Protein AF-0000000085069435 (afdb_homodimer)

Nearest PDB structures (foldseek):
  8a3k-assembly1_UNK  TM=5.089E-01  e=4.628E+00  synthetic construct
  8a3k-assembly1_UNK  TM=5.088E-01  e=4.628E+00  synthetic construct

Structure (mmCIF, N/CA/C/O backbone):
data_AF-0000000085069435-model_v1
#
loop_
_entity.id
_entity.type
_entity.pdbx_description
1 polymer 'Uncharacterized protein'
#
loop_
_atom_site.group_PDB
_atom_site.id
_atom_site.type_symbol
_atom_site.label_atom_id
_atom_site.label_alt_id
_atom_site.label_comp_id
_atom_site.label_asym_id
_atom_site.label_entity_id
_atom_site.label_seq_id
_atom_site.pdbx_PDB_ins_code
_atom_site.Cartn_x
_atom_site.Cartn_y
_atom_site.Cartn_z
_atom_site.occupancy
_atom_site.B_iso_or_equiv
_atom_site.auth_seq_id
_atom_site.auth_comp_id
_atom_site.auth_asym_id
_atom_site.auth_atom_id
_atom_site.pdbx_PDB_model_num
ATOM 1 N N . MET A 1 1 ? 17.953 -22.25 -2.41 1 94.12 1 MET A N 1
ATOM 2 C CA . MET A 1 1 ? 17.859 -20.906 -1.877 1 94.12 1 MET A CA 1
ATOM 3 C C . MET A 1 1 ? 18.109 -19.875 -2.971 1 94.12 1 MET A C 1
ATOM 5 O O . MET A 1 1 ? 19.031 -20.016 -3.773 1 94.12 1 MET A O 1
ATOM 9 N N . ASN A 1 2 ? 17.281 -18.812 -3.016 1 97.12 2 ASN A N 1
ATOM 10 C CA . ASN A 1 2 ? 17.406 -17.719 -3.984 1 97.12 2 ASN A CA 1
ATOM 11 C C . ASN A 1 2 ? 18 -16.469 -3.35 1 97.12 2 ASN A C 1
ATOM 13 O O . ASN A 1 2 ? 17.312 -15.758 -2.611 1 97.12 2 ASN A O 1
ATOM 17 N N . VAL A 1 3 ? 19.234 -16.188 -3.664 1 98.06 3 VAL A N 1
ATOM 18 C CA . VAL A 1 3 ? 19.969 -15.133 -2.982 1 98.06 3 VAL A CA 1
ATOM 19 C C . VAL A 1 3 ? 19.391 -13.773 -3.344 1 98.06 3 VAL A C 1
ATOM 21 O O . VAL A 1 3 ? 19.391 -12.852 -2.523 1 98.06 3 VAL A O 1
ATOM 24 N N . TYR A 1 4 ? 18.938 -13.562 -4.555 1 98.56 4 TYR A N 1
ATOM 25 C CA . TYR A 1 4 ? 18.297 -12.305 -4.953 1 98.56 4 TYR A CA 1
ATOM 26 C C . TYR A 1 4 ? 17.094 -12.008 -4.07 1 98.56 4 TYR A C 1
ATOM 28 O O . TYR A 1 4 ? 16.953 -10.898 -3.551 1 98.56 4 TYR A O 1
ATOM 36 N N . LEU A 1 5 ? 16.297 -13.023 -3.859 1 98.75 5 LEU A N 1
ATOM 37 C CA . LEU A 1 5 ? 15.086 -12.844 -3.053 1 98.75 5 LEU A CA 1
ATOM 38 C C . LEU A 1 5 ? 15.445 -12.68 -1.579 1 98.75 5 LEU A C 1
ATOM 40 O O . LEU A 1 5 ? 14.766 -11.953 -0.849 1 98.75 5 LEU A O 1
ATOM 44 N N . LEU A 1 6 ? 16.469 -13.383 -1.216 1 98.69 6 LEU A N 1
ATOM 45 C CA . LEU A 1 6 ? 16.906 -13.227 0.167 1 98.69 6 LEU A CA 1
ATOM 46 C C . LEU A 1 6 ? 17.328 -11.781 0.447 1 98.69 6 LEU A C 1
ATOM 48 O O . LEU A 1 6 ? 16.891 -11.195 1.442 1 98.69 6 LEU A O 1
ATOM 52 N N . LEU A 1 7 ? 18.125 -11.234 -0.39 1 98.88 7 LEU A N 1
ATOM 53 C CA . LEU A 1 7 ? 18.578 -9.859 -0.223 1 98.88 7 LEU A CA 1
ATOM 54 C C . LEU A 1 7 ? 17.406 -8.883 -0.303 1 98.88 7 LEU A C 1
ATOM 56 O O . LEU A 1 7 ? 17.297 -7.965 0.512 1 98.88 7 LEU A O 1
ATOM 60 N N . ALA A 1 8 ? 16.547 -9.055 -1.27 1 98.94 8 ALA A N 1
ATOM 61 C CA . ALA A 1 8 ? 15.352 -8.219 -1.376 1 98.94 8 ALA A CA 1
ATOM 62 C C . ALA A 1 8 ? 14.531 -8.273 -0.092 1 98.94 8 ALA A C 1
ATOM 64 O O . ALA A 1 8 ? 14.07 -7.242 0.403 1 98.94 8 ALA A O 1
ATOM 65 N N . GLY A 1 9 ? 14.344 -9.523 0.413 1 98.88 9 GLY A N 1
ATOM 66 C CA . GLY A 1 9 ? 13.586 -9.695 1.637 1 98.88 9 GLY A CA 1
ATOM 67 C C . GLY A 1 9 ? 14.211 -9.016 2.836 1 98.88 9 GLY A C 1
ATOM 68 O O . GLY A 1 9 ? 13.508 -8.43 3.664 1 98.88 9 GLY A O 1
ATOM 69 N N . ILE A 1 10 ? 15.477 -9.062 2.943 1 98.88 10 ILE A N 1
ATOM 70 C CA . ILE A 1 10 ? 16.188 -8.422 4.043 1 98.88 10 ILE A CA 1
ATOM 71 C C . ILE A 1 10 ? 16.031 -6.906 3.951 1 98.88 10 ILE A C 1
ATOM 73 O O . ILE A 1 10 ? 15.734 -6.246 4.949 1 98.88 10 ILE A O 1
ATOM 77 N N . ILE A 1 11 ? 16.234 -6.328 2.791 1 98.94 11 ILE A N 1
ATOM 78 C CA . ILE A 1 11 ? 16.094 -4.891 2.611 1 98.94 11 ILE A CA 1
ATOM 79 C C . ILE A 1 11 ? 14.641 -4.484 2.887 1 98.94 11 ILE A C 1
ATOM 81 O O . ILE A 1 11 ? 14.391 -3.463 3.529 1 98.94 11 ILE A O 1
ATOM 85 N N . ALA A 1 12 ? 13.719 -5.297 2.393 1 98.94 12 ALA A N 1
ATOM 86 C CA . ALA A 1 12 ? 12.305 -5.012 2.639 1 98.94 12 ALA A CA 1
ATOM 87 C C . ALA A 1 12 ? 11.992 -5.043 4.133 1 98.94 12 ALA A C 1
ATOM 89 O O . ALA A 1 12 ? 11.25 -4.195 4.633 1 98.94 12 ALA A O 1
ATOM 90 N N . ALA A 1 13 ? 12.523 -6.027 4.836 1 98.88 13 ALA A N 1
ATOM 91 C CA . ALA A 1 13 ? 12.32 -6.113 6.281 1 98.88 13 ALA A CA 1
ATOM 92 C C . ALA A 1 13 ? 12.914 -4.898 6.988 1 98.88 13 ALA A C 1
ATOM 94 O O . ALA A 1 13 ? 12.305 -4.352 7.91 1 98.88 13 ALA A O 1
ATOM 95 N N . PHE A 1 14 ? 14.094 -4.523 6.574 1 98.81 14 PHE A N 1
ATOM 96 C CA . PHE A 1 14 ? 14.719 -3.326 7.125 1 98.81 14 PHE A CA 1
ATOM 97 C C . PHE A 1 14 ? 13.867 -2.094 6.859 1 98.81 14 PHE A C 1
ATOM 99 O O . PHE A 1 14 ? 13.695 -1.246 7.738 1 98.81 14 PHE A O 1
ATOM 106 N N . THR A 1 15 ? 13.383 -1.928 5.641 1 98.81 15 THR A N 1
ATOM 107 C CA . THR A 1 15 ? 12.492 -0.835 5.266 1 98.81 15 THR A CA 1
ATOM 108 C C . THR A 1 15 ? 11.242 -0.832 6.133 1 98.81 15 THR A C 1
ATOM 110 O O . THR A 1 15 ? 10.773 0.229 6.559 1 98.81 15 THR A O 1
ATOM 113 N N . CYS A 1 16 ? 10.719 -2.018 6.395 1 98.81 16 CYS A N 1
ATOM 114 C CA . CYS A 1 16 ? 9.547 -2.176 7.242 1 98.81 16 CYS A CA 1
ATOM 115 C C . CYS A 1 16 ? 9.82 -1.684 8.656 1 98.81 16 CYS A C 1
ATOM 117 O O . CYS A 1 16 ? 9.023 -0.935 9.227 1 98.81 16 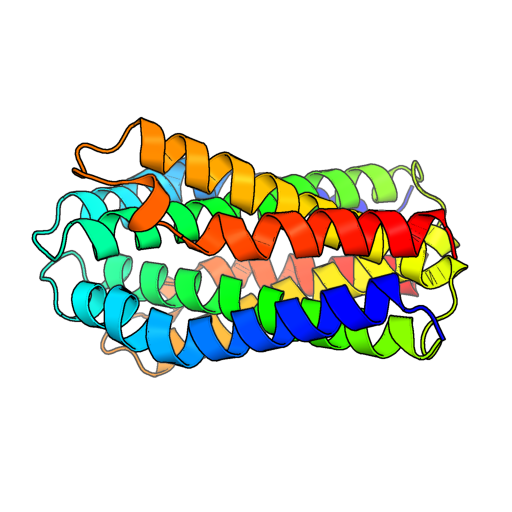CYS A O 1
ATOM 119 N N . VAL A 1 17 ? 10.922 -2.107 9.227 1 98.75 17 VAL A N 1
ATOM 120 C CA . VAL A 1 17 ? 11.312 -1.651 10.555 1 98.75 17 VAL A CA 1
ATOM 121 C C . VAL A 1 17 ? 11.461 -0.132 10.555 1 98.75 17 VAL A C 1
ATOM 123 O O . VAL A 1 17 ? 10.977 0.545 11.469 1 98.75 17 VAL A O 1
ATOM 126 N N . GLY A 1 18 ? 12.148 0.437 9.562 1 98.62 18 GLY A N 1
ATOM 127 C CA . GLY A 1 18 ? 12.281 1.88 9.43 1 98.62 18 GLY A CA 1
ATOM 128 C C . GLY A 1 18 ? 10.945 2.592 9.328 1 98.62 18 GLY A C 1
ATOM 129 O O . GLY A 1 18 ? 10.773 3.688 9.867 1 98.62 18 GLY A O 1
ATOM 130 N N . HIS A 1 19 ? 10.016 2.023 8.641 1 98.75 19 HIS A N 1
ATOM 131 C CA . HIS A 1 19 ? 8.68 2.58 8.477 1 98.75 19 HIS A CA 1
ATOM 132 C C . HIS A 1 19 ? 7.957 2.672 9.82 1 98.75 19 HIS A C 1
ATOM 134 O O . HIS A 1 19 ? 7.348 3.699 10.133 1 98.75 19 HIS A O 1
ATOM 140 N N . PHE A 1 20 ? 8.109 1.638 10.703 1 98.69 20 PHE A N 1
ATOM 141 C CA . PHE A 1 20 ? 7.414 1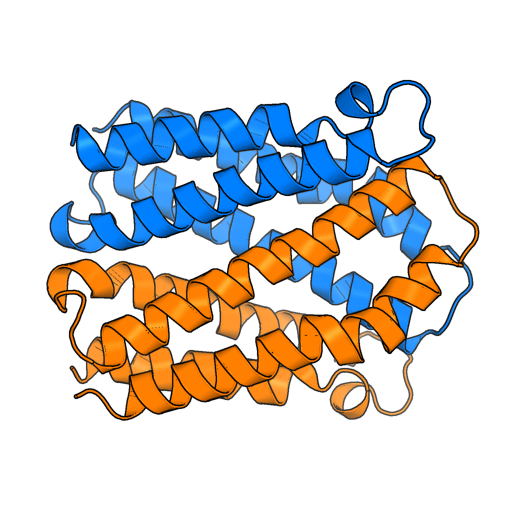.573 11.984 1 98.69 20 PHE A CA 1
ATOM 142 C C . PHE A 1 20 ? 8.133 2.406 13.039 1 98.69 20 PHE A C 1
ATOM 144 O O . PHE A 1 20 ? 7.566 2.707 14.094 1 98.69 20 PHE A O 1
ATOM 151 N N . THR A 1 21 ? 9.414 2.732 12.812 1 98.62 21 THR A N 1
ATOM 152 C CA . THR A 1 21 ? 10.195 3.457 13.812 1 98.62 21 THR A CA 1
ATOM 153 C C . THR A 1 21 ? 10.484 4.879 13.336 1 98.62 21 THR A C 1
ATOM 155 O O . THR A 1 21 ? 9.734 5.805 13.633 1 98.62 21 THR A O 1
ATOM 158 N N . TYR A 1 22 ? 11.422 4.945 12.352 1 98.5 22 TYR A N 1
ATOM 159 C CA . TYR A 1 22 ? 11.828 6.246 11.836 1 98.5 22 TYR A CA 1
ATOM 160 C C . TYR A 1 22 ? 10.656 6.949 11.156 1 98.5 22 TYR A C 1
ATOM 162 O O . TYR A 1 22 ? 10.414 8.133 11.391 1 98.5 22 TYR A O 1
ATOM 170 N N . GLY A 1 23 ? 9.945 6.27 10.32 1 98.5 23 GLY A N 1
ATOM 171 C CA . GLY A 1 23 ? 8.82 6.836 9.594 1 98.5 23 GLY A CA 1
ATOM 172 C C . GLY A 1 23 ? 7.703 7.309 10.5 1 98.5 23 GLY A C 1
ATOM 173 O O . GLY A 1 23 ? 7.117 8.367 10.281 1 98.5 23 GLY A O 1
ATOM 174 N N . ARG A 1 24 ? 7.398 6.445 11.453 1 98.62 24 ARG A N 1
ATOM 175 C CA . ARG A 1 24 ? 6.367 6.832 12.414 1 98.62 24 ARG A CA 1
ATOM 176 C C . ARG A 1 24 ? 6.777 8.086 13.18 1 98.62 24 ARG A C 1
ATOM 178 O O . ARG A 1 24 ? 6.016 9.055 13.242 1 98.62 24 ARG A O 1
ATOM 185 N N . LYS A 1 25 ? 7.953 8.164 13.695 1 98.69 25 LYS A N 1
ATOM 186 C CA . LYS A 1 25 ? 8.438 9.234 14.562 1 98.69 25 LYS A CA 1
ATOM 187 C C . LYS A 1 25 ? 8.617 10.531 13.781 1 98.69 25 LYS A C 1
ATOM 189 O O . LYS A 1 25 ? 8.273 11.609 14.273 1 98.69 25 LYS A O 1
ATOM 194 N N . HIS A 1 26 ? 9.094 10.445 12.57 1 98.5 26 HIS A N 1
ATOM 195 C CA . HIS A 1 26 ? 9.555 11.648 11.883 1 98.5 26 HIS A CA 1
ATOM 196 C C . HIS A 1 26 ? 8.531 12.109 10.844 1 98.5 26 HIS A C 1
ATOM 198 O O . HIS A 1 26 ? 8.602 13.242 10.359 1 98.5 26 HIS A O 1
ATOM 204 N N . PHE A 1 27 ? 7.566 11.281 10.555 1 98.62 27 PHE A N 1
ATOM 205 C CA . PHE A 1 27 ? 6.625 11.688 9.516 1 98.62 27 PHE A CA 1
ATOM 206 C C . PHE A 1 27 ? 5.191 11.594 10.016 1 98.62 27 PHE A C 1
ATOM 208 O O . PHE A 1 27 ? 4.441 12.578 9.961 1 98.62 27 PHE A O 1
ATOM 215 N N . LEU A 1 28 ? 4.82 10.469 10.586 1 98.75 28 LEU A N 1
ATOM 216 C CA . LEU A 1 28 ? 3.441 10.273 11.016 1 98.75 28 LEU A CA 1
ATOM 217 C C . LEU A 1 28 ? 3.117 11.164 12.219 1 98.75 28 LEU A C 1
ATOM 219 O O . LEU A 1 28 ? 2.076 11.82 12.242 1 98.75 28 LEU A O 1
ATOM 223 N N . TRP A 1 29 ? 3.967 11.164 13.195 1 98.75 29 TRP A N 1
ATOM 224 C CA . TRP A 1 29 ? 3.67 11.891 14.43 1 98.75 29 TRP A CA 1
ATOM 225 C C . TRP A 1 29 ? 3.551 13.391 14.164 1 98.75 29 TRP A C 1
ATOM 227 O O . TRP A 1 29 ? 2.605 14.031 14.625 1 98.75 29 TRP A O 1
ATOM 237 N N . PRO A 1 30 ? 4.469 14.008 13.406 1 98.75 30 PRO A N 1
ATOM 238 C CA . PRO A 1 30 ? 4.281 15.422 13.078 1 98.75 30 PRO A CA 1
ATOM 239 C C . PRO A 1 30 ? 2.961 15.695 12.359 1 98.75 30 PRO A C 1
ATOM 241 O O . PRO A 1 30 ? 2.316 16.719 12.609 1 98.75 30 PRO A O 1
ATOM 244 N N . MET A 1 31 ? 2.576 14.859 11.492 1 98.69 31 MET A N 1
ATOM 245 C CA . MET A 1 31 ? 1.286 15.016 10.82 1 98.69 31 MET A CA 1
ATOM 246 C C . MET A 1 31 ? 0.141 14.953 11.828 1 98.69 31 MET A C 1
ATOM 248 O O . MET A 1 31 ? -0.788 15.758 11.766 1 98.69 31 MET A O 1
ATOM 252 N N . GLN A 1 32 ? 0.205 13.969 12.758 1 98.25 32 GLN A N 1
ATOM 253 C CA . GLN A 1 32 ? -0.858 13.773 13.734 1 98.25 32 GLN A CA 1
ATOM 254 C C . GLN A 1 32 ? -0.942 14.953 14.703 1 98.25 32 GLN A C 1
ATOM 256 O O . GLN A 1 32 ? -2.012 15.25 15.234 1 98.25 32 GLN A O 1
ATOM 261 N N . ALA A 1 33 ? 0.125 15.633 14.844 1 98.38 33 ALA A N 1
ATOM 262 C CA . ALA A 1 33 ? 0.177 16.781 15.758 1 98.38 33 ALA A CA 1
ATOM 263 C C . ALA A 1 33 ? -0.354 18.031 15.086 1 98.38 33 ALA A C 1
ATOM 265 O O . ALA A 1 33 ? -0.659 19.031 15.758 1 98.38 33 ALA A O 1
ATOM 266 N N . ALA A 1 34 ? -0.371 18.047 13.781 1 98.38 34 ALA A N 1
ATOM 267 C CA . ALA A 1 34 ? -0.816 19.219 13.031 1 98.38 34 ALA A CA 1
ATOM 268 C C . ALA A 1 34 ? -2.32 19.422 13.18 1 98.38 34 ALA A C 1
ATOM 270 O O . ALA A 1 34 ? -3.061 18.469 13.445 1 98.38 34 ALA A O 1
ATOM 271 N N . ASP A 1 35 ? -2.75 20.656 13.023 1 98 35 ASP A N 1
ATOM 272 C CA . ASP A 1 35 ? -4.168 20.984 13.133 1 98 35 ASP A CA 1
ATOM 273 C C . ASP A 1 35 ? -4.832 21.047 11.758 1 98 35 ASP A C 1
ATOM 275 O O . ASP A 1 35 ? -4.562 21.953 10.977 1 98 35 ASP A O 1
ATOM 279 N N . PHE A 1 36 ? -5.68 20.062 11.461 1 97.69 36 PHE A N 1
ATOM 280 C CA . PHE A 1 36 ? -6.539 20.062 10.281 1 97.69 36 PHE A CA 1
ATOM 281 C C . PHE A 1 36 ? -7.703 19.094 10.469 1 97.69 36 PHE A C 1
ATOM 283 O O . PHE A 1 36 ? -7.902 18.547 11.555 1 97.69 36 PHE A O 1
ATOM 290 N N . ASP A 1 37 ? -8.664 18.891 9.547 1 97.62 37 ASP A N 1
ATOM 291 C CA . ASP A 1 37 ? -9.891 18.125 9.648 1 97.62 37 ASP A CA 1
ATOM 292 C C . ASP A 1 37 ? -9.641 16.766 10.312 1 97.62 37 ASP A C 1
ATOM 294 O O . ASP A 1 37 ? -8.82 15.977 9.828 1 97.62 37 ASP A O 1
ATOM 298 N N . PRO A 1 38 ? -10.312 16.453 11.398 1 97.25 38 PRO A N 1
ATOM 299 C CA . PRO A 1 38 ? -10.039 15.234 12.156 1 97.25 38 PRO A CA 1
ATOM 300 C C . PRO A 1 38 ? -10.297 13.961 11.344 1 97.25 38 PRO A C 1
ATOM 302 O O . PRO A 1 38 ? -9.602 12.961 11.523 1 97.25 38 PRO A O 1
ATOM 305 N N . VAL A 1 39 ? -11.281 13.977 10.516 1 97.69 39 VAL A N 1
ATOM 306 C CA . VAL A 1 39 ? -11.562 12.812 9.672 1 97.69 39 VAL A CA 1
ATOM 307 C C . VAL A 1 39 ? -10.422 12.602 8.688 1 97.69 39 VAL A C 1
ATOM 309 O O . VAL A 1 39 ? -9.945 11.477 8.516 1 97.69 39 VAL A O 1
ATOM 312 N N . ALA A 1 40 ? -9.961 13.664 8.062 1 98.12 40 ALA A N 1
ATOM 313 C CA . ALA A 1 40 ? -8.836 13.586 7.141 1 98.12 40 ALA A CA 1
ATOM 314 C C . ALA A 1 40 ? -7.59 13.047 7.836 1 98.12 40 ALA A C 1
ATOM 316 O O . ALA A 1 40 ? -6.875 12.211 7.285 1 98.12 40 ALA A O 1
ATOM 317 N N . LYS A 1 41 ? -7.387 13.562 9.039 1 98.31 41 LYS A N 1
ATOM 318 C CA . LYS A 1 41 ? -6.223 13.141 9.812 1 98.31 41 LYS A CA 1
ATOM 319 C C . LYS A 1 41 ? -6.273 11.648 10.125 1 98.31 41 LYS A C 1
ATOM 321 O O . LYS A 1 41 ? -5.266 10.953 9.992 1 98.31 41 LYS A O 1
ATOM 326 N N . ALA A 1 42 ? -7.426 11.18 10.492 1 97.88 42 ALA A N 1
ATOM 327 C CA . ALA A 1 42 ? -7.594 9.766 10.805 1 97.88 42 ALA A CA 1
ATOM 328 C C . ALA A 1 42 ? -7.414 8.906 9.555 1 97.88 42 ALA A C 1
ATOM 330 O O . ALA A 1 42 ? -6.82 7.828 9.617 1 97.88 42 ALA A O 1
ATOM 331 N N . ILE A 1 43 ? -7.895 9.367 8.43 1 98.38 43 ILE A N 1
ATOM 332 C CA . ILE A 1 43 ? -7.781 8.602 7.188 1 98.38 43 ILE A CA 1
ATOM 333 C C . ILE A 1 43 ? -6.32 8.555 6.746 1 98.38 43 ILE A C 1
ATOM 335 O O . ILE A 1 43 ? -5.824 7.5 6.336 1 98.38 43 ILE A O 1
ATOM 339 N N . MET A 1 44 ? -5.652 9.672 6.871 1 98.62 44 MET A N 1
ATOM 340 C CA . MET A 1 44 ? -4.238 9.672 6.504 1 98.62 44 MET A CA 1
ATOM 341 C C . MET A 1 44 ? -3.434 8.773 7.438 1 98.62 44 MET A C 1
ATOM 343 O O . MET A 1 44 ? -2.445 8.172 7.02 1 98.62 44 MET A O 1
ATOM 347 N N . HIS A 1 45 ? -3.832 8.711 8.688 1 98.62 45 HIS A N 1
ATOM 348 C CA . HIS A 1 45 ? -3.266 7.738 9.609 1 98.62 45 HIS A CA 1
ATOM 349 C C . HIS A 1 45 ? -3.465 6.312 9.102 1 98.62 45 HIS A C 1
ATOM 351 O O . HIS A 1 45 ? -2.541 5.5 9.148 1 98.62 45 HIS A O 1
ATOM 357 N N . CYS A 1 46 ? -4.633 5.992 8.664 1 98.56 46 CYS A N 1
ATOM 358 C CA . CYS A 1 46 ? -4.914 4.691 8.07 1 98.56 46 CYS A CA 1
ATOM 359 C C . CYS A 1 46 ? -4.039 4.441 6.852 1 98.56 46 CYS A C 1
ATOM 361 O O . CYS A 1 46 ? -3.49 3.352 6.688 1 98.56 46 CYS A O 1
ATOM 363 N N . VAL A 1 47 ? -3.91 5.426 6.016 1 98.81 47 VAL A N 1
ATOM 364 C CA . VAL A 1 47 ? -3.127 5.328 4.785 1 98.81 47 VAL A CA 1
ATOM 365 C C . VAL A 1 47 ? -1.688 4.941 5.121 1 98.81 47 VAL A C 1
ATOM 367 O O . VAL A 1 47 ? -1.091 4.102 4.441 1 98.81 47 VAL A O 1
ATOM 370 N N . PHE A 1 48 ? -1.14 5.562 6.184 1 98.81 48 PHE A N 1
ATOM 371 C CA . PHE A 1 48 ? 0.198 5.211 6.641 1 98.81 48 PHE A CA 1
ATOM 372 C C . PHE A 1 48 ? 0.29 3.719 6.949 1 98.81 48 PHE A C 1
ATOM 374 O O . PHE A 1 48 ? 1.252 3.057 6.555 1 98.81 48 PHE A O 1
ATOM 381 N N . HIS A 1 49 ? -0.675 3.162 7.5 1 98.62 49 HIS A N 1
ATOM 382 C CA . HIS A 1 49 ? -0.607 1.772 7.938 1 98.62 49 HIS A CA 1
ATOM 383 C C . HIS A 1 49 ? -1.006 0.823 6.812 1 98.62 49 HIS A C 1
ATOM 385 O O . HIS A 1 49 ? -0.679 -0.365 6.852 1 98.62 49 HIS A O 1
ATOM 391 N N . TYR A 1 50 ? -1.762 1.297 5.805 1 98.81 50 TYR A N 1
ATOM 392 C CA . TYR A 1 50 ? -1.907 0.473 4.609 1 98.81 50 TYR A CA 1
ATOM 393 C C . TYR A 1 50 ? -0.546 0.123 4.02 1 98.81 50 TYR A C 1
ATOM 395 O O . TYR A 1 50 ? -0.311 -1.021 3.623 1 98.81 50 TYR A O 1
ATOM 403 N N . VAL A 1 51 ? 0.35 1.106 3.996 1 98.88 51 VAL A N 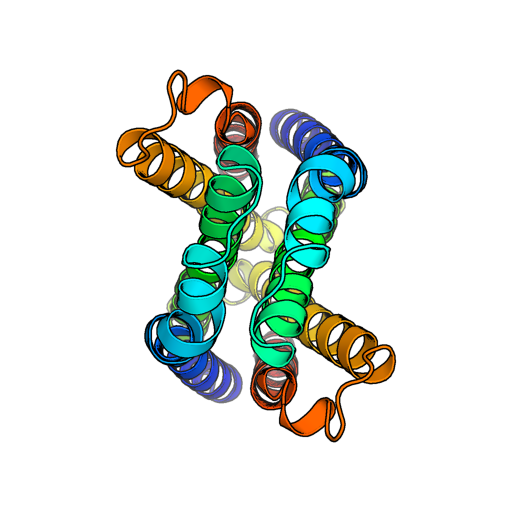1
ATOM 404 C CA . VAL A 1 51 ? 1.7 0.87 3.498 1 98.88 51 VAL A CA 1
ATOM 405 C C . VAL A 1 51 ? 2.439 -0.077 4.441 1 98.88 51 VAL A C 1
ATOM 407 O O . VAL A 1 51 ? 3.217 -0.925 3.994 1 98.88 51 VAL A O 1
ATOM 410 N N . SER A 1 52 ? 2.172 -0.001 5.777 1 98.81 52 SER A N 1
ATOM 411 C CA . SER A 1 52 ? 2.725 -0.954 6.734 1 98.81 52 SER A CA 1
ATOM 412 C C . SER A 1 52 ? 2.352 -2.387 6.363 1 98.81 52 SER A C 1
ATOM 414 O O . SER A 1 52 ? 3.209 -3.273 6.355 1 98.81 52 SER A O 1
ATOM 416 N N . VAL A 1 53 ? 1.135 -2.576 6.098 1 98.88 53 VAL A N 1
ATOM 417 C CA . VAL A 1 53 ? 0.628 -3.902 5.762 1 98.88 53 VAL A CA 1
ATOM 418 C C . VAL A 1 53 ? 1.358 -4.438 4.531 1 98.88 53 VAL A C 1
ATOM 420 O O . VAL A 1 53 ? 1.851 -5.57 4.539 1 98.88 53 VAL A O 1
ATOM 423 N N . PHE A 1 54 ? 1.438 -3.609 3.486 1 98.94 54 PHE A N 1
ATOM 424 C CA . PHE A 1 54 ? 2.107 -4.023 2.26 1 98.94 54 PHE A CA 1
ATOM 425 C C . PHE A 1 54 ? 3.562 -4.387 2.531 1 98.94 54 PHE A C 1
ATOM 427 O O . PHE A 1 54 ? 4.062 -5.387 2.018 1 98.94 54 PHE A O 1
ATOM 434 N N . LEU A 1 55 ? 4.219 -3.566 3.336 1 98.94 55 LEU A N 1
ATOM 435 C CA . LEU A 1 55 ? 5.629 -3.789 3.635 1 98.94 55 LEU A CA 1
ATOM 436 C C . LEU A 1 55 ? 5.816 -5.082 4.422 1 98.94 55 LEU A C 1
ATOM 438 O O . LEU A 1 55 ? 6.73 -5.859 4.137 1 98.94 55 LEU A O 1
ATOM 442 N N . VAL A 1 56 ? 5.004 -5.328 5.41 1 98.94 56 VAL A N 1
ATOM 443 C CA . VAL A 1 56 ? 5.105 -6.535 6.23 1 98.94 56 VAL A CA 1
ATOM 444 C C . VAL A 1 56 ? 4.887 -7.77 5.359 1 98.94 56 VAL A C 1
ATOM 446 O O . VAL A 1 56 ? 5.703 -8.695 5.359 1 98.94 56 VAL A O 1
ATOM 449 N N . LEU A 1 57 ? 3.809 -7.762 4.598 1 98.88 57 LEU A N 1
ATOM 450 C CA . LEU A 1 57 ? 3.473 -8.93 3.783 1 98.88 57 LEU A CA 1
ATOM 451 C C . LEU A 1 57 ? 4.527 -9.164 2.707 1 98.88 57 LEU A C 1
ATOM 453 O O . LEU A 1 57 ? 4.902 -10.305 2.436 1 98.88 57 LEU A O 1
ATOM 457 N N . SER A 1 58 ? 4.988 -8.086 2.07 1 98.88 58 SER A N 1
ATOM 458 C CA . SER A 1 58 ? 6.02 -8.227 1.049 1 98.88 58 SER A CA 1
ATOM 459 C C . SER A 1 58 ? 7.305 -8.805 1.635 1 98.88 58 SER A C 1
ATOM 461 O O . SER A 1 58 ? 7.93 -9.68 1.027 1 98.88 58 SER A O 1
ATOM 463 N N . SER A 1 59 ? 7.719 -8.297 2.832 1 98.88 59 SER A N 1
ATOM 464 C CA . SER A 1 59 ? 8.914 -8.82 3.488 1 98.88 59 SER A CA 1
ATOM 465 C C . SER A 1 59 ? 8.781 -10.312 3.754 1 98.88 59 SER A C 1
ATOM 467 O O . SER A 1 59 ? 9.703 -11.078 3.457 1 98.88 59 SER A O 1
ATOM 469 N N . LEU A 1 60 ? 7.652 -10.742 4.293 1 98.75 60 LEU A N 1
ATOM 470 C CA . LEU A 1 60 ? 7.414 -12.148 4.621 1 98.75 60 LEU A CA 1
ATOM 471 C C . LEU A 1 60 ? 7.422 -13.008 3.363 1 98.75 60 LEU A C 1
ATOM 473 O O . LEU A 1 60 ? 8.039 -14.078 3.342 1 98.75 60 LEU A O 1
ATOM 477 N N . VAL A 1 61 ? 6.766 -12.539 2.332 1 98.5 61 VAL A N 1
ATOM 478 C CA . VAL A 1 61 ? 6.684 -13.289 1.081 1 98.5 61 VAL A CA 1
ATOM 479 C C . VAL A 1 61 ? 8.078 -13.438 0.473 1 98.5 61 VAL A C 1
ATOM 481 O O . VAL A 1 61 ? 8.469 -14.523 0.055 1 98.5 61 VAL A O 1
ATOM 484 N N . LEU A 1 62 ? 8.812 -12.352 0.411 1 98.75 62 LEU A N 1
ATOM 485 C CA . LEU A 1 62 ? 10.141 -12.383 -0.192 1 98.75 62 LEU A CA 1
ATOM 486 C C . LEU A 1 62 ? 11.062 -13.328 0.571 1 98.75 62 LEU A C 1
ATOM 488 O O . LEU A 1 62 ? 11.789 -14.117 -0.037 1 98.75 62 LEU A O 1
ATOM 492 N N . LEU A 1 63 ? 11.023 -13.273 1.864 1 98.56 63 LEU A N 1
ATOM 493 C CA . LEU A 1 63 ? 11.844 -14.164 2.678 1 98.56 63 LEU A CA 1
ATOM 494 C C . LEU A 1 63 ? 11.391 -15.609 2.521 1 98.56 63 LEU A C 1
ATOM 496 O O . LEU A 1 63 ? 12.219 -16.516 2.377 1 98.56 63 LEU A O 1
ATOM 500 N N . ALA A 1 64 ? 10.109 -15.859 2.535 1 98.06 64 ALA A N 1
ATOM 501 C CA . ALA A 1 64 ? 9.586 -17.219 2.355 1 98.06 64 ALA A CA 1
ATOM 502 C C . ALA A 1 64 ? 10 -17.781 1 1 98.06 64 ALA A C 1
ATOM 504 O O . ALA A 1 64 ? 10.422 -18.938 0.907 1 98.06 64 ALA A O 1
ATOM 505 N N . CYS A 1 65 ? 9.852 -16.953 -0.022 1 97.5 65 CYS A N 1
ATOM 506 C CA . CYS A 1 65 ? 10.195 -17.406 -1.367 1 97.5 65 CYS A CA 1
ATOM 507 C C . CYS A 1 65 ? 11.695 -17.656 -1.487 1 97.5 65 CY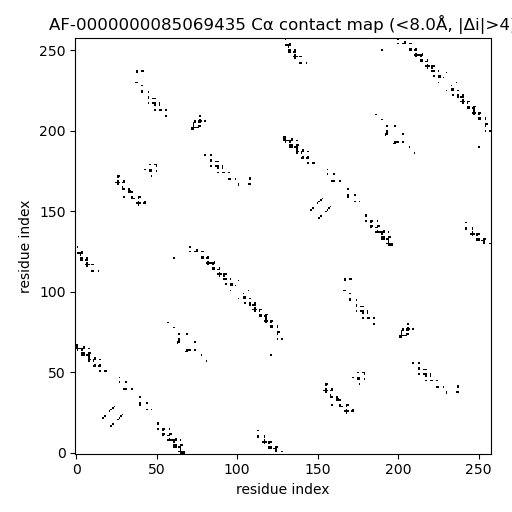S A C 1
ATOM 509 O O . CYS A 1 65 ? 12.125 -18.516 -2.25 1 97.5 65 CYS A O 1
ATOM 511 N N . SER A 1 66 ? 12.469 -16.859 -0.748 1 97.81 66 SER A N 1
ATOM 512 C CA . SER A 1 66 ? 13.914 -17.031 -0.835 1 97.81 66 SER A CA 1
ATOM 513 C C . SER A 1 66 ? 14.336 -18.406 -0.329 1 97.81 66 SER A C 1
ATOM 515 O O . SER A 1 66 ? 15.305 -18.984 -0.818 1 97.81 66 SER A O 1
ATOM 517 N N . PHE A 1 67 ? 13.648 -18.984 0.564 1 97.12 67 PHE A N 1
ATOM 518 C CA . PHE A 1 67 ? 13.945 -20.312 1.116 1 97.12 67 PHE A CA 1
ATOM 519 C C . PHE A 1 67 ? 13.094 -21.375 0.455 1 97.12 67 PHE A C 1
ATOM 521 O O . PHE A 1 67 ? 12.961 -22.484 0.98 1 97.12 67 PHE A O 1
ATOM 528 N N . GLU A 1 68 ? 12.391 -21.047 -0.646 1 93.75 68 GLU A N 1
ATOM 529 C CA . GLU A 1 68 ? 11.633 -21.969 -1.492 1 93.75 68 GLU A CA 1
ATOM 530 C C . GLU A 1 68 ? 10.445 -22.562 -0.738 1 93.75 68 GLU A C 1
ATOM 532 O O . GLU A 1 68 ? 10.094 -23.734 -0.949 1 93.75 68 GLU A O 1
ATOM 537 N N . ALA A 1 69 ? 10 -21.781 0.181 1 94.31 69 ALA A N 1
ATOM 538 C CA . ALA A 1 69 ? 8.812 -22.219 0.916 1 94.31 69 ALA A CA 1
ATOM 539 C C . ALA A 1 69 ? 7.562 -22.141 0.042 1 94.31 69 ALA A C 1
ATOM 541 O O . ALA A 1 69 ? 6.539 -22.75 0.353 1 94.31 69 ALA A O 1
ATOM 542 N N . ILE A 1 70 ? 7.559 -21.359 -0.997 1 90.94 70 ILE A N 1
ATOM 543 C CA . ILE A 1 70 ? 6.516 -21.219 -2.008 1 90.94 70 ILE A CA 1
ATOM 544 C C . ILE A 1 70 ? 7.078 -21.578 -3.381 1 90.94 70 ILE A C 1
ATOM 546 O O . ILE A 1 70 ? 8.148 -21.109 -3.764 1 90.94 70 ILE A O 1
ATOM 550 N N . SER A 1 71 ? 6.332 -22.453 -4.09 1 89.38 71 SER A N 1
ATOM 551 C CA . SER A 1 71 ? 6.844 -22.891 -5.383 1 89.38 71 SER A CA 1
ATOM 552 C C . SER A 1 71 ? 7.008 -21.719 -6.336 1 89.38 71 SER A C 1
ATOM 554 O O . SER A 1 71 ? 6.297 -20.719 -6.227 1 89.38 71 SER A O 1
ATOM 556 N N . GLN A 1 72 ? 7.91 -21.828 -7.246 1 87.25 72 GLN A N 1
ATOM 557 C CA . GLN A 1 72 ? 8.211 -20.781 -8.219 1 87.25 72 GLN A CA 1
ATOM 558 C C . GLN A 1 72 ? 6.977 -20.438 -9.047 1 87.25 72 GLN A C 1
ATOM 560 O O . GLN A 1 72 ? 6.707 -19.266 -9.312 1 87.25 72 GLN A O 1
ATOM 565 N N . MET A 1 73 ? 6.312 -21.453 -9.477 1 86 73 MET A N 1
ATOM 566 C CA . MET A 1 73 ? 5.133 -21.25 -10.312 1 86 73 MET A CA 1
ATOM 567 C C . MET A 1 73 ? 4.074 -20.438 -9.57 1 86 73 MET A C 1
ATOM 569 O O . MET A 1 73 ? 3.453 -19.547 -10.148 1 86 73 MET A O 1
ATOM 573 N N . GLN A 1 74 ? 3.936 -20.641 -8.297 1 89.81 74 GLN A N 1
ATOM 574 C CA . GLN A 1 74 ? 2.906 -20 -7.496 1 89.81 74 GLN A CA 1
ATOM 575 C C . GLN A 1 74 ? 3.34 -18.594 -7.078 1 89.81 74 GLN A C 1
ATOM 577 O O . GLN A 1 74 ? 2.5 -17.75 -6.766 1 89.81 74 GLN A O 1
ATOM 582 N N . SER A 1 75 ? 4.602 -18.391 -7.129 1 94 75 SER A N 1
ATOM 583 C CA . SER A 1 75 ? 5.082 -17.141 -6.57 1 94 75 SER A CA 1
ATOM 584 C C . SER A 1 75 ? 5.402 -16.125 -7.668 1 94 75 SER A C 1
ATOM 586 O O . SER A 1 75 ? 5.551 -14.93 -7.398 1 94 75 SER A O 1
ATOM 588 N N . PHE A 1 76 ? 5.531 -16.547 -8.906 1 94.06 76 PHE A N 1
ATOM 589 C CA . PHE A 1 76 ? 6.035 -15.695 -9.977 1 94.06 76 PHE A CA 1
ATOM 590 C C . PHE A 1 76 ? 5.219 -14.414 -10.078 1 94.06 76 PHE A C 1
ATOM 592 O O . PHE A 1 76 ? 5.766 -13.312 -9.977 1 94.06 76 PHE A O 1
ATOM 599 N N . GLY A 1 77 ? 3.9 -14.547 -10.266 1 95.38 77 GLY A N 1
ATOM 600 C CA . GLY A 1 77 ? 3.047 -13.375 -10.391 1 95.38 77 GLY A CA 1
ATOM 601 C C . GLY A 1 77 ? 3.096 -12.477 -9.172 1 95.38 77 GLY A C 1
ATOM 602 O O . GLY A 1 77 ? 3.096 -11.25 -9.305 1 95.38 77 GLY A O 1
ATOM 603 N N . MET A 1 78 ? 3.092 -13.062 -8.055 1 97.94 78 MET A N 1
ATOM 604 C CA . MET A 1 78 ? 3.143 -12.32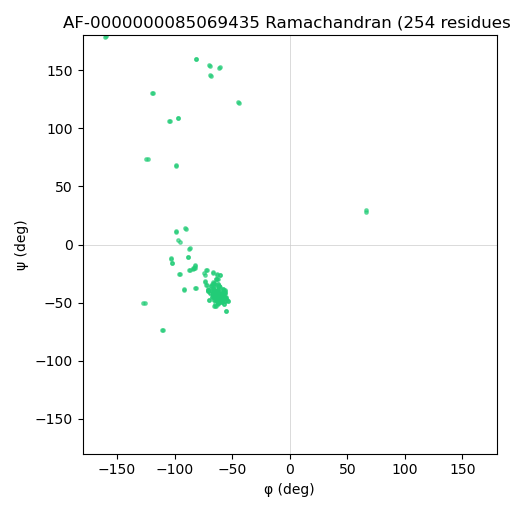8 -6.793 1 97.94 78 MET A CA 1
ATOM 605 C C . MET A 1 78 ? 4.438 -11.531 -6.684 1 97.94 78 MET A C 1
ATOM 607 O O . MET A 1 78 ? 4.418 -10.367 -6.281 1 97.94 78 MET A O 1
ATOM 611 N N . LEU A 1 79 ? 5.531 -12.133 -7.07 1 98.38 79 LEU A N 1
ATOM 612 C CA . LEU A 1 79 ? 6.824 -11.469 -7.008 1 98.38 79 LEU A CA 1
ATOM 613 C C . LEU A 1 79 ? 6.891 -10.305 -7.996 1 98.38 79 LEU A C 1
ATOM 615 O O . LEU A 1 79 ? 7.379 -9.227 -7.66 1 98.38 79 LEU A O 1
ATOM 619 N N . ILE A 1 80 ? 6.398 -10.484 -9.18 1 98 80 ILE A N 1
ATOM 620 C CA . ILE A 1 80 ? 6.375 -9.406 -10.164 1 98 80 ILE A CA 1
ATOM 621 C C . ILE A 1 80 ? 5.496 -8.266 -9.664 1 98 80 ILE A C 1
ATOM 623 O O . ILE A 1 80 ? 5.844 -7.09 -9.805 1 98 80 ILE A O 1
ATOM 627 N N . PHE A 1 81 ? 4.367 -8.57 -9.078 1 98.75 81 PHE A N 1
ATOM 628 C CA . PHE A 1 81 ? 3.465 -7.578 -8.5 1 98.75 81 PHE A CA 1
ATOM 629 C C . PHE A 1 81 ? 4.172 -6.762 -7.422 1 98.75 81 PHE A C 1
ATOM 631 O O . PHE A 1 81 ? 4.07 -5.535 -7.398 1 98.75 81 PHE A O 1
ATOM 638 N N . ILE A 1 82 ? 4.867 -7.434 -6.547 1 98.94 82 ILE A N 1
ATOM 639 C CA . ILE A 1 82 ? 5.602 -6.777 -5.473 1 98.94 82 ILE A CA 1
ATOM 640 C C . ILE A 1 82 ? 6.699 -5.895 -6.062 1 98.94 82 ILE A C 1
ATOM 642 O O . ILE A 1 82 ? 6.859 -4.738 -5.656 1 98.94 82 ILE A O 1
ATOM 646 N N . ALA A 1 83 ? 7.441 -6.387 -7.047 1 98.94 83 ALA A N 1
ATOM 647 C CA . ALA A 1 83 ? 8.508 -5.629 -7.688 1 98.94 83 ALA A CA 1
ATOM 648 C C . ALA A 1 83 ? 7.969 -4.363 -8.344 1 98.94 83 ALA A C 1
ATOM 650 O O . ALA A 1 83 ? 8.555 -3.285 -8.203 1 98.94 83 ALA A O 1
ATOM 651 N N . LEU A 1 84 ? 6.863 -4.512 -9.023 1 98.88 84 LEU A N 1
ATOM 652 C CA . LEU A 1 84 ? 6.266 -3.367 -9.703 1 98.88 84 LEU A CA 1
ATOM 653 C C . LEU A 1 84 ? 5.809 -2.314 -8.703 1 98.88 84 LEU A C 1
ATOM 655 O O . LEU A 1 84 ? 5.977 -1.115 -8.938 1 98.88 84 LEU A O 1
ATOM 659 N N . ASN A 1 85 ? 5.188 -2.742 -7.637 1 98.94 85 ASN A N 1
ATOM 660 C CA . ASN A 1 85 ? 4.785 -1.787 -6.609 1 98.94 85 ASN A CA 1
ATOM 661 C C . ASN A 1 85 ? 5.98 -0.998 -6.082 1 98.94 85 ASN A C 1
ATOM 663 O O . ASN A 1 85 ? 5.988 0.233 -6.133 1 98.94 85 ASN A O 1
ATOM 667 N N . PHE A 1 86 ? 7.039 -1.671 -5.676 1 98.94 86 PHE A N 1
ATOM 668 C CA . PHE A 1 86 ? 8.203 -0.985 -5.133 1 98.94 86 PHE A CA 1
ATOM 669 C C . PHE A 1 86 ? 8.844 -0.089 -6.188 1 98.94 86 PHE A C 1
ATOM 671 O O . PHE A 1 86 ? 9.32 1.005 -5.875 1 98.94 86 PHE A O 1
ATOM 678 N N . GLY A 1 87 ? 8.961 -0.603 -7.434 1 98.88 87 GLY A N 1
ATOM 679 C CA . GLY A 1 87 ? 9.484 0.239 -8.5 1 98.88 87 GLY A CA 1
ATOM 680 C C . GLY A 1 87 ? 8.695 1.521 -8.688 1 98.88 87 GLY A C 1
ATOM 681 O O . GLY A 1 87 ? 9.273 2.602 -8.805 1 98.88 87 GLY A O 1
ATOM 682 N N . LEU A 1 88 ? 7.402 1.421 -8.695 1 98.88 88 LEU A N 1
ATOM 683 C CA . LEU A 1 88 ? 6.543 2.582 -8.898 1 98.88 88 LEU A CA 1
ATOM 684 C C . LEU A 1 88 ? 6.527 3.469 -7.656 1 98.88 88 LEU A C 1
ATOM 686 O O . LEU A 1 88 ? 6.371 4.688 -7.758 1 98.88 88 LEU A O 1
ATOM 690 N N . PHE A 1 89 ? 6.664 2.885 -6.441 1 98.81 89 PHE A N 1
ATOM 691 C CA . PHE A 1 89 ? 6.879 3.697 -5.25 1 98.81 89 PHE A CA 1
ATOM 692 C C . PHE A 1 89 ? 8.07 4.625 -5.438 1 98.81 89 PHE A C 1
ATOM 694 O O . PHE A 1 89 ? 7.984 5.824 -5.168 1 98.81 89 PHE A O 1
ATOM 701 N N . ALA A 1 90 ? 9.211 4.02 -5.934 1 98.69 90 ALA A N 1
ATOM 702 C CA . ALA A 1 90 ? 10.438 4.793 -6.133 1 98.69 90 ALA A CA 1
ATOM 703 C C . ALA A 1 90 ? 10.219 5.898 -7.16 1 98.69 90 ALA A C 1
ATOM 705 O O . ALA A 1 90 ? 10.648 7.039 -6.961 1 98.69 90 ALA A O 1
ATOM 706 N N . ILE A 1 91 ? 9.539 5.582 -8.227 1 98.06 91 ILE A N 1
ATOM 707 C CA . ILE A 1 91 ? 9.297 6.547 -9.297 1 98.06 91 ILE A CA 1
ATOM 708 C C . ILE A 1 91 ? 8.477 7.715 -8.758 1 98.06 91 ILE A C 1
ATOM 710 O O . ILE A 1 91 ? 8.828 8.883 -8.969 1 98.06 91 ILE A O 1
ATOM 714 N N . TRP A 1 92 ? 7.387 7.445 -8.039 1 97 92 TRP A N 1
ATOM 715 C CA . TRP A 1 92 ? 6.535 8.5 -7.5 1 97 92 TRP A CA 1
ATOM 716 C C . TRP A 1 92 ? 7.277 9.312 -6.441 1 97 92 TRP A C 1
ATOM 718 O O . TRP A 1 92 ? 7.105 10.531 -6.348 1 97 92 TRP A O 1
ATOM 728 N N . GLN A 1 93 ? 8.062 8.617 -5.66 1 97.19 93 GLN A N 1
ATOM 729 C CA . GLN A 1 93 ? 8.859 9.32 -4.66 1 97.19 93 GLN A CA 1
ATOM 730 C C . GLN A 1 93 ? 9.82 10.312 -5.316 1 97.19 93 GLN A C 1
ATOM 732 O O . GLN A 1 93 ? 9.953 11.445 -4.855 1 97.19 93 GLN A O 1
ATOM 737 N N . LEU A 1 94 ? 10.492 9.922 -6.324 1 96.56 94 LEU A N 1
ATOM 738 C CA . LEU A 1 94 ? 11.43 10.789 -7.043 1 96.56 94 LEU A CA 1
ATOM 739 C C . LEU A 1 94 ? 10.688 11.922 -7.746 1 96.56 94 LEU A C 1
ATOM 741 O O . LEU A 1 94 ? 11.164 13.062 -7.758 1 96.56 94 LEU A O 1
ATOM 745 N N . TYR A 1 95 ? 9.555 11.602 -8.312 1 97.19 95 TYR A N 1
ATOM 746 C CA . TYR A 1 95 ? 8.75 12.625 -8.977 1 97.19 95 TYR A CA 1
ATOM 747 C C . TYR A 1 95 ? 8.32 13.703 -7.996 1 97.19 95 TYR A C 1
ATOM 749 O O . TYR A 1 95 ? 8.492 14.898 -8.258 1 97.19 95 TYR A O 1
ATOM 757 N N . ILE A 1 96 ? 7.809 13.336 -6.809 1 96.06 96 ILE A N 1
ATOM 758 C CA . ILE A 1 96 ? 7.363 14.281 -5.793 1 96.06 96 ILE A CA 1
ATOM 759 C C . ILE A 1 96 ? 8.555 15.07 -5.262 1 96.06 96 ILE A C 1
ATOM 761 O O . ILE A 1 96 ? 8.461 16.281 -5.023 1 96.06 96 ILE A O 1
ATOM 765 N N . GLY A 1 97 ? 9.648 14.391 -5.07 1 94.38 97 GLY A N 1
ATOM 766 C CA . GLY A 1 97 ? 10.859 15.086 -4.672 1 94.38 97 GLY A CA 1
ATOM 767 C C . GLY A 1 97 ? 11.281 16.172 -5.66 1 94.38 97 GLY A C 1
ATOM 768 O O . GLY A 1 97 ? 11.594 17.297 -5.266 1 94.38 97 GLY A O 1
ATOM 769 N N . PHE A 1 98 ? 11.258 15.797 -6.875 1 92.62 98 PHE A N 1
ATOM 770 C CA . PHE A 1 98 ? 11.656 16.719 -7.938 1 92.62 98 PHE A CA 1
ATOM 771 C C . PHE A 1 98 ? 10.727 17.938 -7.973 1 92.62 98 PHE A C 1
ATOM 773 O O . PHE A 1 98 ? 11.172 19.047 -8.242 1 92.62 98 PHE A O 1
ATOM 780 N N . MET A 1 99 ? 9.477 17.766 -7.695 1 93.44 99 MET A N 1
ATOM 781 C CA . MET A 1 99 ? 8.477 18.828 -7.797 1 93.44 99 MET A CA 1
ATOM 782 C C . MET A 1 99 ? 8.383 19.609 -6.492 1 93.44 99 MET A C 1
ATOM 784 O O . MET A 1 99 ? 7.703 20.641 -6.43 1 93.44 99 MET A O 1
ATOM 788 N N . SER A 1 100 ? 9.016 19.078 -5.473 1 91.81 100 SER A N 1
ATOM 789 C CA . SER A 1 100 ? 8.906 19.719 -4.168 1 91.81 100 SER A CA 1
ATOM 790 C C . SER A 1 100 ? 9.867 20.906 -4.055 1 91.81 100 SER A C 1
ATOM 792 O O . SER A 1 100 ? 10.805 21.016 -4.844 1 91.81 100 SER A O 1
ATOM 794 N N . SER A 1 101 ? 9.633 21.828 -3.15 1 91.62 101 SER A N 1
ATOM 795 C CA . SER A 1 101 ? 10.492 22.984 -2.904 1 91.62 101 SER A CA 1
ATOM 796 C C . SER A 1 101 ? 11.539 22.688 -1.834 1 91.62 101 SER A C 1
ATOM 798 O O . SER A 1 101 ? 12.188 23.594 -1.316 1 91.62 101 SER A O 1
ATOM 800 N N . LEU A 1 102 ? 11.656 21.5 -1.573 1 93.81 102 LEU A N 1
ATOM 801 C CA . LEU A 1 102 ? 12.609 21.109 -0.545 1 93.81 102 LEU A CA 1
ATOM 802 C C . LEU A 1 102 ? 14.039 21.344 -1.015 1 93.81 102 LEU A C 1
ATOM 804 O O . LEU A 1 102 ? 14.344 21.203 -2.203 1 93.81 102 LEU A O 1
ATOM 808 N N . GLU A 1 103 ? 15.008 21.688 -0.298 1 90.19 103 GLU A N 1
ATOM 809 C CA . GLU A 1 103 ? 16.391 22 -0.625 1 90.19 103 GLU A CA 1
ATOM 810 C C . GLU A 1 103 ? 17.125 20.766 -1.175 1 90.19 103 GLU A C 1
ATOM 812 O O . GLU A 1 103 ? 17.828 20.859 -2.182 1 90.19 103 GLU A O 1
ATOM 817 N N . ALA A 1 104 ? 17.109 19.688 -0.582 1 93.31 104 ALA A N 1
ATOM 818 C CA . ALA A 1 104 ? 17.688 18.406 -0.986 1 93.31 104 ALA A CA 1
ATOM 819 C C . ALA A 1 104 ? 16.641 17.297 -1.003 1 93.31 104 ALA A C 1
ATOM 821 O O . ALA A 1 104 ? 16.703 16.359 -0.216 1 93.31 104 ALA A O 1
ATOM 822 N N . PRO A 1 105 ? 15.859 17.422 -2.006 1 90.88 105 PRO A N 1
ATOM 823 C CA . PRO A 1 105 ? 14.672 16.578 -1.941 1 90.88 105 PRO A CA 1
ATOM 824 C C . PRO A 1 105 ? 15 15.094 -2.029 1 90.88 105 PRO A C 1
ATOM 826 O O . PRO A 1 105 ? 14.359 14.273 -1.358 1 90.88 105 PRO A O 1
ATOM 829 N N . PHE A 1 106 ? 16.031 14.703 -2.828 1 90 106 PHE A N 1
ATOM 830 C CA . PHE A 1 106 ? 16.344 13.289 -3.023 1 90 106 PHE A CA 1
ATOM 831 C C . PHE A 1 106 ? 17 12.695 -1.784 1 90 106 PHE A C 1
ATOM 833 O O . PHE A 1 106 ? 16.875 11.5 -1.515 1 90 106 PHE A O 1
ATOM 840 N N . LYS A 1 107 ? 17.656 13.594 -1.025 1 93.31 107 LYS A N 1
ATOM 841 C CA . LYS A 1 107 ? 18.203 13.148 0.25 1 93.31 107 LYS A CA 1
ATOM 842 C C . LYS A 1 107 ? 17.141 13.117 1.337 1 93.31 107 LYS A C 1
ATOM 844 O O . LYS A 1 107 ? 17.156 12.242 2.203 1 93.31 107 LYS A O 1
ATOM 849 N N . SER A 1 108 ? 16.25 14.094 1.301 1 93.19 108 SER A N 1
ATOM 850 C CA . SER A 1 108 ? 15.188 14.195 2.305 1 93.19 108 SER A CA 1
ATOM 851 C C . SER A 1 108 ? 14.148 13.094 2.127 1 93.19 108 SER A C 1
ATOM 853 O O . SER A 1 108 ? 13.648 12.547 3.109 1 93.19 108 SER A O 1
ATOM 855 N N . LEU A 1 109 ? 13.844 12.805 0.917 1 95.88 109 LEU A N 1
ATOM 856 C CA . LEU A 1 109 ? 12.945 11.703 0.582 1 95.88 109 LEU A CA 1
ATOM 857 C C . LEU A 1 109 ? 13.734 10.461 0.177 1 95.88 109 LEU A C 1
ATOM 859 O O . LEU A 1 109 ? 13.641 10.008 -0.966 1 95.88 109 LEU A O 1
ATOM 863 N N . PHE A 1 110 ? 14.461 9.789 0.993 1 95.38 110 PHE A N 1
ATOM 864 C CA . PHE A 1 110 ? 15.539 8.844 0.722 1 95.38 110 PHE A CA 1
ATOM 865 C C . PHE A 1 110 ? 14.984 7.441 0.513 1 95.38 110 PHE A C 1
ATOM 867 O O . PHE A 1 110 ? 15.734 6.512 0.212 1 95.38 110 PHE A O 1
ATOM 874 N N . GLN A 1 111 ? 13.695 7.262 0.666 1 97.69 111 GLN A N 1
ATOM 875 C CA . GLN A 1 111 ? 13.117 5.922 0.672 1 97.69 111 GLN A CA 1
ATOM 876 C C . GLN A 1 111 ? 13.328 5.223 -0.667 1 97.69 111 GLN A C 1
ATOM 878 O O . GLN A 1 111 ? 13.414 3.996 -0.726 1 97.69 111 GLN A O 1
ATOM 883 N N . TRP A 1 112 ? 13.484 5.984 -1.761 1 97.75 112 TRP A N 1
ATOM 884 C CA . TRP A 1 112 ? 13.711 5.402 -3.08 1 97.75 112 TRP A CA 1
ATOM 885 C C . TRP A 1 112 ? 14.992 4.578 -3.098 1 97.75 112 TRP A C 1
ATOM 887 O O . TRP A 1 112 ? 15.109 3.625 -3.873 1 97.75 112 TRP A O 1
ATOM 897 N N . VAL A 1 113 ? 15.969 4.832 -2.268 1 98.19 113 VAL A N 1
ATOM 898 C CA . VAL A 1 113 ? 17.234 4.113 -2.178 1 98.19 113 VAL A CA 1
ATOM 899 C C . VAL A 1 113 ? 16.984 2.664 -1.78 1 98.19 113 VAL A C 1
ATOM 901 O O . VAL A 1 113 ? 17.734 1.767 -2.162 1 98.19 113 VAL A O 1
ATOM 904 N N . PHE A 1 114 ? 15.914 2.385 -1.029 1 98.75 114 PHE A N 1
ATOM 905 C CA . PHE A 1 114 ? 15.547 1.04 -0.604 1 98.75 114 PHE A CA 1
ATOM 906 C C . PHE A 1 114 ? 14.586 0.404 -1.596 1 98.75 114 PHE A C 1
ATOM 908 O O . PHE A 1 114 ? 14.695 -0.783 -1.908 1 98.75 114 PHE A O 1
ATOM 915 N N . PHE A 1 115 ? 13.656 1.217 -2.105 1 98.88 115 PHE A N 1
ATOM 916 C CA . PHE A 1 115 ? 12.617 0.698 -2.986 1 98.88 115 PHE A CA 1
ATOM 917 C C . PHE A 1 115 ? 13.219 0.156 -4.277 1 98.88 115 PHE A C 1
ATOM 919 O O . PHE A 1 115 ? 12.812 -0.901 -4.762 1 98.88 115 PHE A O 1
ATOM 926 N N . VAL A 1 116 ? 14.211 0.855 -4.824 1 98.81 116 VAL A N 1
ATOM 927 C CA . VAL A 1 116 ? 14.781 0.489 -6.117 1 98.81 116 VAL A CA 1
ATOM 928 C C . VAL A 1 116 ? 15.469 -0.87 -6.016 1 98.81 116 VAL A C 1
ATOM 930 O O . VAL A 1 116 ? 15.18 -1.782 -6.793 1 98.81 116 VAL A O 1
ATOM 933 N N . PRO A 1 117 ? 16.391 -1.061 -5.059 1 98.94 117 PRO A N 1
ATOM 934 C CA . PRO A 1 117 ? 17 -2.389 -4.992 1 98.94 117 PRO A CA 1
ATOM 935 C C . PRO A 1 117 ? 15.992 -3.492 -4.688 1 98.94 117 PRO A C 1
ATOM 937 O O . PRO A 1 117 ? 16.125 -4.609 -5.191 1 98.94 117 PRO A O 1
ATOM 940 N N . ILE A 1 118 ? 15 -3.289 -3.799 1 98.94 118 ILE A N 1
ATOM 941 C CA . ILE A 1 118 ? 13.984 -4.305 -3.551 1 98.94 118 ILE A CA 1
ATOM 942 C C . ILE A 1 118 ? 13.312 -4.699 -4.863 1 98.94 118 ILE A C 1
ATOM 944 O O . ILE A 1 118 ? 13.164 -5.887 -5.16 1 98.94 118 ILE A O 1
ATOM 948 N N . ALA A 1 119 ? 12.93 -3.68 -5.652 1 98.94 119 ALA A N 1
ATOM 949 C CA . ALA A 1 119 ? 12.242 -3.932 -6.914 1 98.94 119 ALA A CA 1
ATOM 950 C C . ALA A 1 119 ? 13.125 -4.73 -7.871 1 98.94 119 ALA A C 1
ATOM 952 O O . ALA A 1 119 ? 12.695 -5.746 -8.422 1 98.94 119 ALA A O 1
ATOM 953 N N . LEU A 1 120 ? 14.328 -4.301 -8.062 1 98.88 120 LEU A N 1
ATOM 954 C CA . LEU A 1 120 ? 15.234 -4.91 -9.031 1 98.88 120 LEU A CA 1
ATOM 955 C C . LEU A 1 120 ? 15.625 -6.32 -8.594 1 98.88 120 LEU A C 1
ATOM 957 O O . LEU A 1 120 ? 15.641 -7.242 -9.414 1 98.88 120 LEU A O 1
ATOM 961 N N . LEU A 1 121 ? 15.961 -6.523 -7.332 1 98.94 121 LEU A N 1
ATOM 962 C CA . LEU A 1 121 ? 16.344 -7.836 -6.824 1 98.94 121 LEU A CA 1
ATOM 963 C C . LEU A 1 121 ? 15.164 -8.797 -6.859 1 98.94 121 LEU A C 1
ATOM 965 O O . LEU A 1 121 ? 15.336 -9.984 -7.16 1 98.94 121 LEU A O 1
ATOM 969 N N . THR A 1 122 ? 13.977 -8.289 -6.469 1 98.81 122 THR A N 1
ATOM 970 C CA . THR A 1 122 ? 12.789 -9.125 -6.539 1 98.81 122 THR A CA 1
ATOM 971 C C . THR A 1 122 ? 12.523 -9.57 -7.977 1 98.81 122 THR A C 1
ATOM 973 O O . THR A 1 122 ? 12.234 -10.742 -8.227 1 98.81 122 THR A O 1
ATOM 976 N N . PHE A 1 123 ? 12.609 -8.625 -8.898 1 98.56 123 PHE A N 1
ATOM 977 C CA . PHE A 1 123 ? 12.43 -8.938 -10.312 1 98.56 123 PHE A CA 1
ATOM 978 C C . PHE A 1 123 ? 13.445 -9.969 -10.773 1 98.56 123 PHE A C 1
ATOM 980 O O . PHE A 1 123 ? 13.094 -10.953 -11.414 1 98.56 123 PHE A O 1
ATOM 987 N N . ALA A 1 124 ? 14.695 -9.773 -10.453 1 98.38 124 ALA A N 1
ATOM 988 C CA . ALA A 1 124 ? 15.758 -10.703 -10.812 1 98.38 124 ALA A CA 1
ATOM 989 C C . ALA A 1 124 ? 15.523 -12.086 -10.203 1 98.38 124 ALA A C 1
ATOM 991 O O . ALA A 1 124 ? 15.703 -13.102 -10.875 1 98.38 124 ALA A O 1
ATOM 992 N N . GLY A 1 125 ? 15.125 -12.125 -8.914 1 97.81 125 GLY A N 1
ATOM 993 C CA . GLY A 1 125 ? 14.836 -13.398 -8.258 1 97.81 125 GLY A CA 1
ATOM 994 C C . GLY A 1 125 ? 13.68 -14.141 -8.906 1 97.81 125 GLY A C 1
ATOM 995 O O . GLY A 1 125 ? 13.68 -15.375 -8.938 1 97.81 125 GLY A O 1
ATOM 996 N N . ALA A 1 126 ? 12.711 -13.422 -9.406 1 96.62 126 ALA A N 1
ATOM 997 C CA . ALA A 1 126 ? 11.555 -14.023 -10.047 1 96.62 126 ALA A CA 1
ATOM 998 C C . ALA A 1 126 ? 11.93 -14.633 -11.398 1 96.62 126 ALA A C 1
ATOM 1000 O O . ALA A 1 126 ? 11.461 -15.719 -11.75 1 96.62 126 ALA A O 1
ATOM 1001 N N . ILE A 1 127 ? 12.789 -13.945 -12.164 1 95.44 127 ILE A N 1
ATOM 1002 C CA . ILE A 1 127 ? 12.992 -14.359 -13.547 1 95.44 127 ILE A CA 1
ATOM 1003 C C . ILE A 1 127 ? 14.219 -15.273 -13.633 1 95.44 127 ILE A C 1
ATOM 1005 O O . ILE A 1 127 ? 14.359 -16.047 -14.586 1 95.44 127 ILE A O 1
ATOM 1009 N N . LEU A 1 128 ? 15.133 -15.148 -12.711 1 90.75 128 LEU A N 1
ATOM 1010 C CA . LEU A 1 128 ? 16.344 -15.953 -12.758 1 90.75 128 LEU A CA 1
ATOM 1011 C C . LEU A 1 128 ? 16.219 -17.188 -11.867 1 90.75 128 LEU A C 1
ATOM 1013 O O . LEU A 1 128 ? 17.188 -17.922 -11.68 1 90.75 128 LEU A O 1
ATOM 1017 N N . SER A 1 129 ? 15.055 -17.5 -11.195 1 79.19 129 SER A N 1
ATOM 1018 C CA . SER A 1 129 ? 14.844 -18.688 -10.359 1 79.19 129 SER A CA 1
ATOM 1019 C C . SER A 1 129 ? 14.68 -19.938 -11.211 1 79.19 129 SER A C 1
ATOM 1021 O O . SER A 1 129 ? 14.234 -19.859 -12.359 1 79.19 129 SER A O 1
ATOM 1023 N N . MET B 1 1 ? -14.383 -17.109 -17.75 1 94.19 1 MET B N 1
ATOM 1024 C CA . MET B 1 1 ? -14.5 -15.867 -16.984 1 94.19 1 MET B CA 1
ATOM 1025 C C . MET B 1 1 ? -14.805 -16.156 -15.523 1 94.19 1 MET B C 1
ATOM 1027 O O . MET B 1 1 ? -15.648 -17 -15.219 1 94.19 1 MET B O 1
ATOM 1031 N N . ASN B 1 2 ? -14.109 -15.445 -14.602 1 97.19 2 ASN B N 1
ATOM 1032 C CA . ASN B 1 2 ? -14.305 -15.586 -13.164 1 97.19 2 ASN B CA 1
ATOM 1033 C C . ASN B 1 2 ? -15.086 -14.406 -12.586 1 97.19 2 ASN B C 1
ATOM 1035 O O . ASN B 1 2 ? -14.539 -13.312 -12.422 1 97.19 2 ASN B O 1
ATOM 1039 N N . VAL B 1 3 ? -16.328 -14.648 -12.25 1 98.12 3 VAL B N 1
ATOM 1040 C CA . VAL B 1 3 ? -17.234 -13.57 -11.859 1 98.12 3 VAL B CA 1
ATOM 1041 C C . VAL B 1 3 ? -16.797 -12.977 -10.523 1 98.12 3 VAL B C 1
ATOM 1043 O O . VAL B 1 3 ? -16.953 -11.781 -10.289 1 98.12 3 VAL B O 1
ATOM 1046 N N . TYR B 1 4 ? -16.297 -13.758 -9.609 1 98.56 4 TYR B N 1
ATOM 1047 C CA . TYR B 1 4 ? -15.797 -13.25 -8.336 1 98.56 4 TYR B CA 1
ATOM 1048 C C . TYR B 1 4 ? -14.695 -12.227 -8.547 1 98.56 4 TYR B C 1
ATOM 1050 O O . TYR B 1 4 ? -14.727 -11.133 -7.973 1 98.56 4 TYR B O 1
ATOM 1058 N N . LEU B 1 5 ? -13.781 -12.562 -9.43 1 98.75 5 LEU B N 1
ATOM 1059 C CA . LEU B 1 5 ? -12.664 -11.672 -9.695 1 98.75 5 LEU B CA 1
ATOM 1060 C C . LEU B 1 5 ? -13.125 -10.445 -10.477 1 98.75 5 LEU B C 1
ATOM 1062 O O . LEU B 1 5 ? -12.586 -9.352 -10.297 1 98.75 5 LEU B O 1
ATOM 1066 N N . LEU B 1 6 ? -14.078 -10.688 -11.328 1 98.69 6 LEU B N 1
ATOM 1067 C CA . LEU B 1 6 ? -14.617 -9.547 -12.062 1 98.69 6 LEU B CA 1
ATOM 1068 C C . LEU B 1 6 ? -15.219 -8.516 -11.109 1 98.69 6 LEU B C 1
ATOM 1070 O O . LEU B 1 6 ? -14.93 -7.324 -11.211 1 98.69 6 LEU B O 1
ATOM 1074 N N . LEU B 1 7 ? -16.031 -8.961 -10.219 1 98.88 7 LEU B N 1
ATOM 1075 C CA . LEU B 1 7 ? -16.656 -8.07 -9.25 1 98.88 7 LEU B CA 1
ATOM 1076 C C . LEU B 1 7 ? -15.617 -7.41 -8.352 1 98.88 7 LEU B C 1
ATOM 1078 O O . LEU B 1 7 ? -15.68 -6.203 -8.109 1 98.88 7 LEU B O 1
ATOM 1082 N N . ALA B 1 8 ? -14.688 -8.172 -7.848 1 98.94 8 ALA B N 1
ATOM 1083 C CA . ALA B 1 8 ? -13.602 -7.617 -7.043 1 98.94 8 ALA B CA 1
ATOM 1084 C C . ALA B 1 8 ? -12.852 -6.527 -7.809 1 98.94 8 ALA B C 1
ATOM 1086 O O . ALA B 1 8 ? -12.555 -5.469 -7.258 1 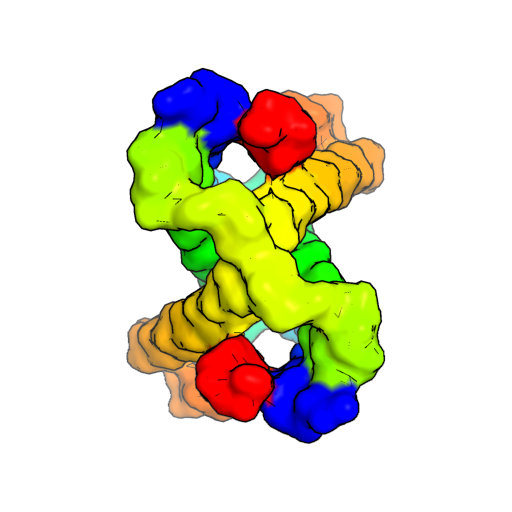98.94 8 ALA B O 1
ATOM 1087 N N . GLY B 1 9 ? -12.555 -6.84 -9.102 1 98.88 9 GLY B N 1
ATOM 1088 C CA . GLY B 1 9 ? -11.852 -5.875 -9.93 1 98.88 9 GLY B CA 1
ATOM 1089 C C . GLY B 1 9 ? -12.625 -4.594 -10.141 1 98.88 9 GLY B C 1
ATOM 1090 O O . GLY B 1 9 ? -12.055 -3.502 -10.133 1 98.88 9 GLY B O 1
ATOM 1091 N N . ILE B 1 10 ? -13.883 -4.688 -10.32 1 98.88 10 ILE B N 1
ATOM 1092 C CA . ILE B 1 10 ? -14.742 -3.523 -10.523 1 98.88 10 ILE B CA 1
ATOM 1093 C C . ILE B 1 10 ? -14.766 -2.68 -9.25 1 98.88 10 ILE B C 1
ATOM 1095 O O . ILE B 1 10 ? -14.617 -1.457 -9.305 1 98.88 10 ILE B O 1
ATOM 1099 N N . ILE B 1 11 ? -14.969 -3.291 -8.109 1 98.94 11 ILE B N 1
ATOM 1100 C CA . ILE B 1 11 ? -14.984 -2.562 -6.848 1 98.94 11 ILE B CA 1
ATOM 1101 C C . ILE B 1 11 ? -13.625 -1.924 -6.602 1 98.94 11 ILE B C 1
ATOM 1103 O O . ILE B 1 11 ? -13.539 -0.775 -6.16 1 98.94 11 ILE B O 1
ATOM 1107 N N . ALA B 1 12 ? -12.578 -2.689 -6.887 1 98.94 12 ALA B N 1
ATOM 1108 C CA . ALA B 1 12 ? -11.234 -2.15 -6.715 1 98.94 12 ALA B CA 1
ATOM 1109 C C . ALA B 1 12 ? -11.008 -0.943 -7.621 1 98.94 12 ALA B C 1
ATOM 1111 O O . ALA B 1 12 ? -10.406 0.051 -7.203 1 98.94 12 ALA B O 1
ATOM 1112 N N . ALA B 1 13 ? -11.453 -1.025 -8.867 1 98.88 13 ALA B N 1
ATOM 1113 C CA . ALA B 1 13 ? -11.328 0.097 -9.789 1 98.88 13 ALA B CA 1
ATOM 1114 C C . ALA B 1 13 ? -12.109 1.309 -9.289 1 98.88 13 ALA B C 1
ATOM 1116 O O . ALA B 1 13 ? -11.633 2.441 -9.367 1 98.88 13 ALA B O 1
ATOM 1117 N N . PHE B 1 14 ? -13.305 1.062 -8.82 1 98.81 14 PHE B N 1
ATOM 1118 C CA . PHE B 1 14 ? -14.109 2.131 -8.242 1 98.81 14 PHE B CA 1
ATOM 1119 C C . PHE B 1 14 ? -13.398 2.758 -7.047 1 98.81 14 PHE B C 1
ATOM 1121 O O . PHE B 1 14 ? -13.391 3.98 -6.895 1 98.81 14 PHE B O 1
ATOM 1128 N N . THR B 1 15 ? -12.867 1.945 -6.152 1 98.81 15 THR B N 1
ATOM 1129 C CA . THR B 1 15 ? -12.102 2.402 -4.996 1 98.81 15 THR B CA 1
ATOM 1130 C C . THR B 1 15 ? -10.914 3.25 -5.438 1 98.81 15 THR B C 1
ATOM 1132 O O . THR B 1 15 ? -10.609 4.273 -4.82 1 98.81 15 THR B O 1
ATOM 1135 N N . CYS B 1 16 ? -10.273 2.811 -6.5 1 98.81 16 CYS B N 1
ATOM 1136 C CA . CYS B 1 16 ? -9.133 3.535 -7.062 1 98.81 16 CYS B CA 1
ATOM 1137 C C . CYS B 1 16 ? -9.555 4.922 -7.539 1 98.81 16 CYS B C 1
ATOM 1139 O O . CYS B 1 16 ? -8.891 5.914 -7.238 1 98.81 16 CYS B O 1
ATOM 1141 N N . VAL B 1 17 ? -10.633 4.988 -8.289 1 98.75 17 VAL B N 1
ATOM 1142 C CA . VAL B 1 17 ? -11.148 6.273 -8.742 1 98.75 17 VAL B CA 1
ATOM 1143 C C . VAL B 1 17 ? -11.484 7.156 -7.543 1 98.75 17 VAL B C 1
ATOM 1145 O O . VAL B 1 17 ? -11.141 8.336 -7.52 1 98.75 17 VAL B O 1
ATOM 1148 N N . GLY B 1 18 ? -12.172 6.613 -6.535 1 98.62 18 GLY B N 1
ATOM 1149 C CA . GLY B 1 18 ? -12.469 7.348 -5.316 1 98.62 18 GLY B CA 1
ATOM 1150 C C . GLY B 1 18 ? -11.227 7.848 -4.605 1 98.62 18 GLY B C 1
ATOM 1151 O O . GLY B 1 18 ? -11.227 8.953 -4.051 1 98.62 18 GLY B O 1
ATOM 1152 N N . HIS B 1 19 ? -10.195 7.078 -4.586 1 98.75 19 HIS B N 1
ATOM 1153 C CA . HIS B 1 19 ? -8.93 7.441 -3.965 1 98.75 19 HIS B CA 1
ATOM 1154 C C . HIS B 1 19 ? -8.305 8.648 -4.652 1 98.75 19 HIS B C 1
ATOM 1156 O O . HIS B 1 19 ? -7.848 9.586 -3.986 1 98.75 19 HIS B O 1
ATOM 1162 N N . PHE B 1 20 ? -8.391 8.727 -6.023 1 98.69 20 PHE B N 1
ATOM 1163 C CA . PHE B 1 20 ? -7.762 9.789 -6.801 1 98.69 20 PHE B CA 1
ATOM 1164 C C . PHE B 1 20 ? -8.641 11.039 -6.816 1 98.69 20 PHE B C 1
ATOM 1166 O O . PHE B 1 20 ? -8.188 12.117 -7.188 1 98.69 20 PHE B O 1
ATOM 1173 N N . THR B 1 21 ? -9.938 10.898 -6.484 1 98.62 21 THR B N 1
ATOM 1174 C CA . THR B 1 21 ? -10.859 12.031 -6.555 1 98.62 21 THR B CA 1
ATOM 1175 C C . THR B 1 21 ? -11.289 12.461 -5.156 1 98.62 21 THR B C 1
ATOM 1177 O O . THR B 1 21 ? -10.672 13.336 -4.555 1 98.62 21 THR B O 1
ATOM 1180 N N . TYR B 1 22 ? -12.164 11.602 -4.574 1 98.5 22 TYR B N 1
ATOM 1181 C CA . TYR B 1 22 ? -12.695 11.914 -3.248 1 98.5 22 TYR B CA 1
ATOM 1182 C C . TYR B 1 22 ? -11.578 11.93 -2.209 1 98.5 22 TYR B C 1
ATOM 1184 O O . TYR B 1 22 ? -11.492 12.852 -1.394 1 98.5 22 TYR B O 1
ATOM 1192 N N . GLY B 1 23 ? -10.742 10.938 -2.195 1 98.5 23 GLY B N 1
ATOM 1193 C CA . GLY B 1 23 ? -9.648 10.828 -1.237 1 98.5 23 GLY B CA 1
ATOM 1194 C C . GLY B 1 23 ? -8.656 11.969 -1.342 1 98.5 23 GLY B C 1
ATOM 1195 O O . GLY B 1 23 ? -8.195 12.492 -0.325 1 98.5 23 GLY B O 1
ATOM 1196 N N . ARG B 1 24 ? -8.305 12.242 -2.592 1 98.62 24 ARG B N 1
ATOM 1197 C CA . ARG B 1 24 ? -7.395 13.367 -2.801 1 98.62 24 ARG B CA 1
ATOM 1198 C C . ARG B 1 24 ? -7.996 14.664 -2.281 1 98.62 24 ARG B C 1
ATOM 1200 O O . ARG B 1 24 ? -7.363 15.383 -1.5 1 98.62 24 ARG B O 1
ATOM 1207 N N . LYS B 1 25 ? -9.211 14.992 -2.588 1 98.69 25 LYS B N 1
ATOM 1208 C CA . LYS B 1 25 ? -9.867 16.266 -2.281 1 98.69 25 LYS B CA 1
ATOM 1209 C C . LYS B 1 25 ? -10.156 16.375 -0.789 1 98.69 25 LYS B C 1
ATOM 1211 O O . LYS B 1 25 ? -9.984 17.453 -0.202 1 98.69 25 LYS B O 1
ATOM 1216 N N . HIS B 1 26 ? -10.547 15.305 -0.165 1 98.44 26 HIS B N 1
ATOM 1217 C CA . HIS B 1 26 ? -11.102 15.414 1.179 1 98.44 26 HIS B CA 1
ATOM 1218 C C . HIS B 1 26 ? -10.086 14.984 2.232 1 98.44 26 HIS B C 1
ATOM 1220 O O . HIS B 1 26 ? -10.266 15.258 3.422 1 98.44 26 HIS B O 1
ATOM 1226 N N . PHE B 1 27 ? -9.016 14.367 1.812 1 98.56 27 PHE B N 1
ATOM 1227 C CA . PHE B 1 27 ? -8.07 13.898 2.814 1 98.56 27 PHE B CA 1
ATOM 1228 C C . PHE B 1 27 ? -6.668 14.422 2.529 1 98.56 27 PHE B C 1
ATOM 1230 O O . PHE B 1 27 ? -6.043 15.039 3.393 1 98.56 27 PHE B O 1
ATOM 1237 N N . LEU B 1 28 ? -6.199 14.266 1.311 1 98.69 28 LEU B N 1
ATOM 1238 C CA . LEU B 1 28 ? -4.836 14.664 0.982 1 98.69 28 LEU B CA 1
ATOM 1239 C C . LEU B 1 28 ? -4.695 16.172 0.989 1 98.69 28 LEU B C 1
ATOM 1241 O O . LEU B 1 28 ? -3.746 16.719 1.563 1 98.69 28 LEU B O 1
ATOM 1245 N N . TRP B 1 29 ? -5.602 16.859 0.342 1 98.75 29 TRP B N 1
ATOM 1246 C CA . TRP B 1 29 ? -5.469 18.297 0.199 1 98.75 29 TRP B CA 1
ATOM 1247 C C . TRP B 1 29 ? -5.52 19 1.56 1 98.75 29 TRP B C 1
ATOM 1249 O O . TRP B 1 29 ? -4.688 19.859 1.854 1 98.75 29 TRP B O 1
ATOM 1259 N N . PRO B 1 30 ? -6.453 18.641 2.455 1 98.75 30 PRO B N 1
ATOM 1260 C CA . PRO B 1 30 ? -6.418 19.234 3.789 1 98.75 30 PRO B CA 1
ATOM 1261 C C . PRO B 1 30 ? -5.102 18.984 4.516 1 98.75 30 PRO B C 1
ATOM 1263 O O . PRO B 1 30 ? -4.598 19.875 5.219 1 98.75 30 PRO B O 1
ATOM 1266 N N . MET B 1 31 ? -4.574 17.844 4.398 1 98.69 31 MET B N 1
ATOM 1267 C CA . MET B 1 31 ? -3.275 17.562 5.004 1 98.69 31 MET B CA 1
ATOM 1268 C C . MET B 1 31 ? -2.195 18.469 4.418 1 98.69 31 MET B C 1
ATOM 1270 O O . MET B 1 31 ? -1.369 19 5.152 1 98.69 31 MET B O 1
ATOM 1274 N N . GLN B 1 32 ? -2.195 18.625 3.078 1 98.25 32 GLN B N 1
ATOM 1275 C CA . GLN B 1 32 ? -1.179 19.422 2.396 1 98.25 32 GLN B CA 1
ATOM 1276 C C . GLN B 1 32 ? -1.299 20.906 2.764 1 98.25 32 GLN B C 1
ATOM 1278 O O . GLN B 1 32 ? -0.309 21.641 2.738 1 98.25 32 GLN B O 1
ATOM 1283 N N . ALA B 1 33 ? -2.447 21.281 3.158 1 98.31 33 ALA B N 1
ATOM 1284 C CA . ALA B 1 33 ? -2.693 22.672 3.516 1 98.31 33 ALA B CA 1
ATOM 1285 C C . ALA B 1 33 ? -2.281 22.953 4.961 1 98.31 33 ALA B C 1
ATOM 1287 O O . ALA B 1 33 ? -2.143 24.109 5.359 1 98.31 33 ALA B O 1
ATOM 1288 N N . ALA B 1 34 ? -2.189 21.922 5.742 1 98.38 34 ALA B N 1
ATOM 1289 C CA . ALA B 1 34 ? -1.846 22.062 7.156 1 98.38 34 ALA B CA 1
ATOM 1290 C C . ALA B 1 34 ? -0.393 22.5 7.324 1 98.38 34 ALA B C 1
ATOM 1292 O O . ALA B 1 34 ? 0.441 22.25 6.453 1 98.38 34 ALA B O 1
ATOM 1293 N N . ASP B 1 35 ? -0.108 23.156 8.43 1 98 35 ASP B N 1
ATOM 1294 C CA . ASP B 1 35 ? 1.244 23.625 8.711 1 98 35 ASP B CA 1
ATOM 1295 C C . ASP B 1 35 ? 1.985 22.641 9.625 1 98 35 ASP B C 1
ATOM 1297 O O . ASP B 1 35 ? 1.673 22.547 10.812 1 98 35 ASP B O 1
ATOM 1301 N N . PHE B 1 36 ? 2.961 21.938 9.07 1 97.69 36 PHE B N 1
ATOM 1302 C CA . PHE B 1 36 ? 3.887 21.094 9.828 1 97.69 36 PHE B CA 1
ATOM 1303 C C . PHE B 1 36 ? 5.145 20.812 9.016 1 97.69 36 PHE B C 1
ATOM 1305 O O . PHE B 1 36 ? 5.344 21.391 7.941 1 97.69 36 PHE B O 1
ATOM 1312 N N . ASP B 1 37 ? 6.18 20.078 9.469 1 97.62 37 ASP B N 1
ATOM 1313 C CA . ASP B 1 37 ? 7.488 19.844 8.867 1 97.62 37 ASP B CA 1
ATOM 1314 C C . ASP B 1 37 ? 7.359 19.547 7.375 1 97.62 37 ASP B C 1
ATOM 1316 O O . ASP B 1 37 ? 6.68 18.594 6.98 1 97.62 37 ASP B O 1
ATOM 1320 N N . PRO B 1 38 ? 7.992 20.328 6.512 1 97.25 38 PRO B N 1
ATOM 1321 C CA . PRO B 1 38 ? 7.824 20.172 5.066 1 97.25 38 PRO B CA 1
ATOM 1322 C C . PRO B 1 38 ? 8.289 18.797 4.559 1 97.25 38 PRO B C 1
ATOM 1324 O O . PRO B 1 38 ? 7.719 18.266 3.604 1 97.25 38 PRO B O 1
ATOM 1327 N N . VAL B 1 39 ? 9.312 18.281 5.137 1 97.69 39 VAL B N 1
ATOM 1328 C CA . VAL B 1 39 ? 9.789 16.953 4.734 1 97.69 39 VAL B CA 1
ATOM 1329 C C . VAL B 1 39 ? 8.75 15.898 5.086 1 97.69 39 VAL B C 1
ATOM 1331 O O . VAL B 1 39 ? 8.422 15.039 4.262 1 97.69 39 VAL B O 1
ATOM 1334 N N . ALA B 1 40 ? 8.195 15.969 6.27 1 98.12 40 ALA B N 1
ATOM 1335 C CA . ALA B 1 40 ? 7.148 15.039 6.695 1 98.12 40 ALA B CA 1
ATOM 1336 C C . ALA B 1 40 ? 5.934 15.125 5.773 1 98.12 40 ALA B C 1
ATOM 1338 O O . ALA B 1 40 ? 5.359 14.102 5.398 1 98.12 40 ALA B O 1
ATOM 1339 N N . LYS B 1 41 ? 5.594 16.359 5.449 1 98.31 41 LYS B N 1
ATOM 1340 C CA . LYS B 1 41 ? 4.441 16.594 4.582 1 98.31 41 LYS B CA 1
ATOM 1341 C C . LYS B 1 41 ? 4.656 15.969 3.209 1 98.31 41 LYS B C 1
ATOM 1343 O O . LYS B 1 41 ? 3.754 15.328 2.664 1 98.31 41 LYS B O 1
ATOM 1348 N N . ALA B 1 42 ? 5.84 16.125 2.676 1 97.88 42 ALA B N 1
ATOM 1349 C CA . ALA B 1 42 ? 6.16 15.555 1.369 1 97.88 42 ALA B CA 1
ATOM 1350 C C . ALA B 1 42 ? 6.172 14.031 1.423 1 97.88 42 ALA B C 1
ATOM 1352 O O . ALA B 1 42 ? 5.711 13.367 0.491 1 97.88 42 ALA B O 1
ATOM 1353 N N . ILE B 1 43 ? 6.66 13.453 2.496 1 98.38 43 ILE B N 1
ATOM 1354 C CA . ILE B 1 43 ? 6.719 12.008 2.627 1 98.38 43 ILE B CA 1
ATOM 1355 C C . ILE B 1 43 ? 5.305 11.445 2.76 1 98.38 43 ILE B C 1
ATOM 1357 O O . ILE B 1 43 ? 4.969 10.43 2.135 1 98.38 43 ILE B O 1
ATOM 1361 N N . MET B 1 44 ? 4.496 12.117 3.537 1 98.62 44 MET B N 1
ATOM 1362 C CA . MET B 1 44 ? 3.119 11.648 3.674 1 98.62 44 MET B CA 1
ATOM 1363 C C . MET B 1 44 ? 2.373 11.766 2.35 1 98.62 44 MET B C 1
ATOM 1365 O O . MET B 1 44 ? 1.493 10.953 2.055 1 98.62 44 MET B O 1
ATOM 1369 N N . HIS B 1 45 ? 2.699 12.773 1.569 1 98.62 45 HIS B N 1
ATOM 1370 C CA . HIS B 1 45 ? 2.199 12.867 0.203 1 98.62 45 HIS B CA 1
ATOM 1371 C C . HIS B 1 45 ? 2.602 11.648 -0.617 1 98.62 45 HIS B C 1
ATOM 1373 O O . HIS B 1 45 ? 1.784 11.094 -1.351 1 98.62 45 HIS B O 1
ATOM 1379 N N . CYS B 1 46 ? 3.822 11.25 -0.539 1 98.56 46 CYS B N 1
ATOM 1380 C CA . CYS B 1 46 ? 4.297 10.039 -1.204 1 98.56 46 CYS B CA 1
ATOM 1381 C C . CYS B 1 46 ? 3.535 8.812 -0.719 1 98.56 46 CYS B C 1
ATOM 1383 O O . CYS B 1 46 ? 3.137 7.965 -1.521 1 98.56 46 CYS B O 1
ATOM 1385 N N . VAL B 1 47 ? 3.344 8.711 0.571 1 98.81 47 VAL B N 1
ATOM 1386 C CA . VAL B 1 47 ? 2.658 7.578 1.183 1 98.81 47 VAL B CA 1
ATOM 1387 C C . VAL B 1 47 ? 1.259 7.438 0.586 1 98.81 47 VAL B C 1
ATOM 1389 O O . VAL B 1 47 ? 0.812 6.328 0.289 1 98.81 47 VAL B O 1
ATOM 1392 N N . PHE B 1 48 ? 0.571 8.586 0.399 1 98.81 48 PHE B N 1
ATOM 1393 C CA . PHE B 1 48 ? -0.738 8.578 -0.242 1 98.81 48 PHE B CA 1
ATOM 1394 C C . PHE B 1 48 ? -0.662 7.93 -1.619 1 98.81 48 PHE B C 1
ATOM 1396 O O . PHE B 1 48 ? -1.507 7.102 -1.968 1 98.81 48 PHE B O 1
ATOM 1403 N N . HIS B 1 49 ? 0.329 8.164 -2.344 1 98.62 49 HIS B N 1
ATOM 1404 C CA . HIS B 1 49 ? 0.413 7.676 -3.717 1 98.62 49 HIS B CA 1
ATOM 1405 C C . HIS B 1 49 ? 0.985 6.266 -3.768 1 98.62 49 HIS B C 1
ATOM 1407 O O . HIS B 1 49 ? 0.803 5.551 -4.758 1 98.62 49 HIS B O 1
ATOM 1413 N N . TYR B 1 50 ? 1.731 5.836 -2.729 1 98.81 50 TYR B N 1
ATOM 1414 C CA . TYR B 1 50 ? 2.053 4.414 -2.656 1 98.81 50 TYR B CA 1
ATOM 1415 C C . TYR B 1 50 ? 0.784 3.568 -2.664 1 98.81 50 TYR B C 1
ATOM 1417 O O . TYR B 1 50 ? 0.717 2.543 -3.348 1 98.81 50 TYR B O 1
ATOM 1425 N N . VAL B 1 51 ? -0.224 4.02 -1.928 1 98.88 51 VAL B N 1
ATOM 1426 C CA . VAL B 1 51 ? -1.503 3.314 -1.903 1 98.88 51 VAL B CA 1
ATOM 1427 C C . VAL B 1 51 ? -2.174 3.416 -3.271 1 98.88 51 VAL B C 1
ATOM 1429 O O . VAL B 1 51 ? -2.814 2.465 -3.727 1 98.88 51 VAL B O 1
ATOM 1432 N N . SER B 1 52 ? -1.998 4.559 -3.998 1 98.88 52 SER B N 1
ATOM 1433 C CA . SER B 1 52 ? -2.482 4.691 -5.367 1 98.88 52 SER B CA 1
ATOM 1434 C C . SER B 1 52 ? -1.916 3.592 -6.262 1 98.88 52 SER B C 1
ATOM 1436 O O . SER B 1 52 ? -2.654 2.953 -7.012 1 98.88 52 SER B O 1
ATOM 1438 N N . VAL B 1 53 ? -0.671 3.414 -6.176 1 98.88 53 VAL B N 1
ATOM 1439 C CA . VAL B 1 53 ? 0.015 2.42 -6.996 1 98.88 53 VAL B CA 1
ATOM 1440 C C . VAL B 1 53 ? -0.57 1.036 -6.727 1 98.88 53 VAL B C 1
ATOM 1442 O O . VAL B 1 53 ? -0.919 0.312 -7.664 1 98.88 53 VAL B O 1
ATOM 1445 N N . PHE B 1 54 ? -0.684 0.688 -5.441 1 98.94 54 PHE B N 1
ATOM 1446 C CA . PHE B 1 54 ? -1.221 -0.617 -5.074 1 98.94 54 PHE B CA 1
ATOM 1447 C C . PHE B 1 54 ? -2.635 -0.792 -5.617 1 98.94 54 PHE B C 1
ATOM 1449 O O . PHE B 1 54 ? -2.977 -1.855 -6.137 1 98.94 54 PHE B O 1
ATOM 1456 N N . LEU B 1 55 ? -3.439 0.251 -5.488 1 98.94 55 LEU B N 1
ATOM 1457 C CA . LEU B 1 55 ? -4.828 0.184 -5.934 1 98.94 55 LEU B CA 1
ATOM 1458 C C . LEU B 1 55 ? -4.906 0.024 -7.449 1 98.94 55 LEU B C 1
ATOM 1460 O O . LEU B 1 55 ? -5.695 -0.778 -7.953 1 98.94 55 LEU B O 1
ATOM 1464 N N . VAL B 1 56 ? -4.121 0.768 -8.188 1 98.94 56 VAL B N 1
ATOM 1465 C CA . VAL B 1 56 ? -4.125 0.694 -9.648 1 98.94 56 VAL B CA 1
ATOM 1466 C C . VAL B 1 56 ? -3.697 -0.703 -10.094 1 98.94 56 VAL B C 1
ATOM 1468 O O . VAL B 1 56 ? -4.395 -1.349 -10.883 1 98.94 56 VAL B O 1
ATOM 1471 N N . LEU B 1 57 ? -2.592 -1.176 -9.57 1 98.88 57 LEU B N 1
ATOM 1472 C CA . LEU B 1 57 ? -2.066 -2.471 -9.984 1 98.88 57 LEU B CA 1
ATOM 1473 C C . LEU B 1 57 ? -3.018 -3.596 -9.594 1 98.88 57 LEU B C 1
ATOM 1475 O O . LEU B 1 57 ? -3.229 -4.535 -10.359 1 98.88 57 LEU B O 1
ATOM 1479 N N . SER B 1 58 ? -3.566 -3.518 -8.375 1 98.88 58 SER B N 1
ATOM 1480 C CA . SER B 1 58 ? -4.508 -4.543 -7.938 1 98.88 58 SER B CA 1
ATOM 1481 C C . SER B 1 58 ? -5.742 -4.578 -8.828 1 98.88 58 SER B C 1
ATOM 1483 O O . SER B 1 58 ? -6.223 -5.652 -9.195 1 98.88 58 SER B O 1
ATOM 1485 N N . SER B 1 59 ? -6.289 -3.375 -9.164 1 98.88 59 SER B N 1
ATOM 1486 C CA . SER B 1 59 ? -7.445 -3.311 -10.047 1 98.88 59 SER B CA 1
ATOM 1487 C C . SER B 1 59 ? -7.152 -3.969 -11.391 1 98.88 59 SER B C 1
ATOM 1489 O O . SER B 1 59 ? -7.949 -4.773 -11.883 1 98.88 59 SER B O 1
ATOM 1491 N N . LEU B 1 60 ? -6.012 -3.66 -11.984 1 98.75 60 LEU B N 1
ATOM 1492 C CA . LEU B 1 60 ? -5.625 -4.203 -13.289 1 98.75 60 LEU B CA 1
ATOM 1493 C C . LEU B 1 60 ? -5.449 -5.715 -13.211 1 98.75 60 LEU B C 1
ATOM 1495 O O . LEU B 1 60 ? -5.922 -6.441 -14.094 1 98.75 60 LEU B O 1
ATOM 1499 N N . VAL B 1 61 ? -4.789 -6.184 -12.188 1 98.5 61 VAL B N 1
ATOM 1500 C CA . VAL B 1 61 ? -4.539 -7.609 -12.023 1 98.5 61 VAL B CA 1
ATOM 1501 C C . VAL B 1 61 ? -5.867 -8.352 -11.859 1 98.5 61 VAL B C 1
ATOM 1503 O O . VAL B 1 61 ? -6.094 -9.383 -12.5 1 98.5 61 VAL B O 1
ATOM 1506 N N . LEU B 1 62 ? -6.73 -7.852 -11 1 98.75 62 LEU B N 1
ATOM 1507 C CA . LEU B 1 62 ? -8 -8.516 -10.75 1 98.75 62 LEU B CA 1
ATOM 1508 C C . LEU B 1 62 ? -8.844 -8.586 -12.023 1 98.75 62 LEU B C 1
ATOM 1510 O O . LEU B 1 62 ? -9.43 -9.625 -12.328 1 98.75 62 LEU B O 1
ATOM 1514 N N . LEU B 1 63 ? -8.891 -7.512 -12.75 1 98.56 63 LEU B N 1
ATOM 1515 C CA . LEU B 1 63 ? -9.648 -7.496 -14 1 98.56 63 LEU B CA 1
ATOM 1516 C C . LEU B 1 63 ? -9.008 -8.422 -15.023 1 98.56 63 LEU B C 1
ATOM 1518 O O . LEU B 1 63 ? -9.711 -9.172 -15.711 1 98.56 63 LEU B O 1
ATOM 1522 N N . ALA B 1 64 ? -7.707 -8.391 -15.156 1 98.06 64 ALA B N 1
ATOM 1523 C CA . ALA B 1 64 ? -7.012 -9.273 -16.094 1 98.06 64 ALA B CA 1
ATOM 1524 C C . ALA B 1 64 ? -7.266 -10.742 -15.758 1 98.06 64 ALA B C 1
ATOM 1526 O O . ALA B 1 64 ? -7.535 -11.555 -16.641 1 98.06 64 ALA B O 1
ATOM 1527 N N . CYS B 1 65 ? -7.156 -11.047 -14.477 1 97.5 65 CYS B N 1
ATOM 1528 C CA . CYS B 1 65 ? -7.363 -12.422 -14.039 1 97.5 65 CYS B CA 1
ATOM 1529 C C . CYS B 1 65 ? -8.812 -12.852 -14.258 1 97.5 65 CYS B C 1
ATOM 1531 O O . CYS B 1 65 ? -9.078 -14.023 -14.516 1 97.5 65 CYS B O 1
ATOM 1533 N N . SER B 1 66 ? -9.719 -11.891 -14.125 1 97.81 66 SER B N 1
ATOM 1534 C CA . SER B 1 66 ? -11.125 -12.242 -14.305 1 97.81 66 SER B CA 1
ATOM 1535 C C . SER B 1 66 ? -11.398 -12.711 -15.727 1 97.81 66 SER B C 1
ATOM 1537 O O . SER B 1 66 ? -12.258 -13.555 -15.953 1 97.81 66 SER B O 1
ATOM 1539 N N . PHE B 1 67 ? -10.695 -12.258 -16.688 1 97.12 67 PHE B N 1
ATOM 1540 C CA . PHE B 1 67 ? -10.867 -12.641 -18.078 1 97.12 67 PHE B CA 1
ATOM 1541 C C . PHE B 1 67 ? -9.844 -13.695 -18.484 1 97.12 67 PHE B C 1
ATOM 1543 O O . PHE B 1 67 ? -9.602 -13.906 -19.672 1 97.12 67 PHE B O 1
ATOM 1550 N N . GLU B 1 68 ? -9.109 -14.289 -17.516 1 93.75 68 GLU B N 1
ATOM 1551 C CA . GLU B 1 68 ? -8.195 -15.406 -17.688 1 93.75 68 GLU B CA 1
ATOM 1552 C C . GLU B 1 68 ? -6.992 -15.016 -18.547 1 93.75 68 GLU B C 1
ATOM 1554 O O . GLU B 1 68 ? -6.48 -15.828 -19.312 1 93.75 68 GLU B O 1
ATOM 1559 N N . ALA B 1 69 ? -6.703 -13.773 -18.438 1 94.38 69 ALA B N 1
ATOM 1560 C CA . ALA B 1 69 ? -5.52 -13.305 -19.156 1 94.38 69 ALA B CA 1
ATOM 1561 C C . ALA B 1 69 ? -4.238 -13.805 -18.484 1 94.38 69 ALA B C 1
ATOM 1563 O O . ALA B 1 69 ? -3.17 -13.789 -19.109 1 94.38 69 ALA B O 1
ATOM 1564 N N . ILE B 1 70 ? -4.262 -14.148 -17.25 1 91 70 ILE B N 1
ATOM 1565 C CA . ILE B 1 70 ? -3.188 -14.75 -16.469 1 91 70 ILE B CA 1
ATOM 1566 C C . ILE B 1 70 ? -3.625 -16.125 -15.961 1 91 70 ILE B C 1
ATOM 1568 O O . ILE B 1 70 ? -4.723 -16.281 -15.422 1 91 70 ILE B O 1
ATOM 1572 N N . SER B 1 71 ? -2.74 -17.125 -16.188 1 89.38 71 SER B N 1
ATOM 1573 C CA . SER B 1 71 ? -3.127 -18.469 -15.789 1 89.38 71 SER B CA 1
ATOM 1574 C C . SER B 1 71 ? -3.377 -18.547 -14.289 1 89.38 71 SER B C 1
ATOM 1576 O O . SER B 1 71 ? -2.793 -17.797 -13.516 1 89.38 71 SER B O 1
ATOM 1578 N N . GLN B 1 72 ? -4.211 -19.453 -13.883 1 87.25 72 GLN B N 1
ATOM 1579 C CA . GLN B 1 72 ? -4.574 -19.641 -12.484 1 87.25 72 GLN B CA 1
ATOM 1580 C C . GLN B 1 72 ? -3.344 -19.953 -11.633 1 87.25 72 GLN B C 1
ATOM 1582 O O . GLN B 1 72 ? -3.199 -19.422 -10.523 1 87.25 72 GLN B O 1
ATOM 1587 N N . MET B 1 73 ? -2.535 -20.812 -12.148 1 86.38 73 MET B N 1
ATOM 1588 C CA . MET B 1 73 ? -1.343 -21.219 -11.414 1 86.38 73 MET B CA 1
ATOM 1589 C C . MET B 1 73 ? -0.43 -20.031 -11.156 1 86.38 73 MET B C 1
ATOM 1591 O O . MET B 1 73 ? 0.119 -19.891 -10.062 1 86.38 73 MET B O 1
ATOM 1595 N N . GLN B 1 74 ? -0.35 -19.125 -12.062 1 89.88 74 GLN B N 1
ATOM 1596 C CA . GLN B 1 74 ? 0.55 -17.984 -11.969 1 89.88 74 GLN B CA 1
ATOM 1597 C C . GLN B 1 74 ? -0.066 -16.859 -11.133 1 89.88 74 GLN B C 1
ATOM 1599 O O . GLN B 1 74 ? 0.65 -16.016 -10.594 1 89.88 74 GLN B O 1
ATOM 1604 N N . SER B 1 75 ? -1.342 -16.922 -11.023 1 94.12 75 SER B N 1
ATOM 1605 C CA . SER B 1 75 ? -1.998 -15.781 -10.383 1 94.12 75 SER B CA 1
ATOM 1606 C C . SER B 1 75 ? -2.369 -16.094 -8.938 1 94.12 75 SER B C 1
ATOM 1608 O O . SER B 1 75 ? -2.68 -15.188 -8.164 1 94.12 75 SER B O 1
ATOM 1610 N N . PHE B 1 76 ? -2.371 -17.344 -8.539 1 94.19 76 PHE B N 1
ATOM 1611 C CA . PHE B 1 76 ? -2.912 -17.75 -7.25 1 94.19 76 PHE B CA 1
ATOM 1612 C C . PHE B 1 76 ? -2.254 -16.969 -6.117 1 94.19 76 PHE B C 1
ATOM 1614 O O . PHE B 1 76 ? -2.938 -16.297 -5.336 1 94.19 76 PHE B O 1
ATOM 1621 N N . GLY B 1 77 ? -0.918 -17.047 -6.031 1 95.5 77 GLY B N 1
ATOM 1622 C CA . GLY B 1 77 ? -0.209 -16.344 -4.977 1 95.5 77 GLY B CA 1
ATOM 1623 C C . GLY B 1 77 ? -0.447 -14.844 -4.992 1 95.5 77 GLY B C 1
ATOM 1624 O O . GLY B 1 77 ? -0.589 -14.219 -3.939 1 95.5 77 GLY B O 1
ATOM 1625 N N . MET B 1 78 ? -0.442 -14.297 -6.133 1 97.94 78 MET B N 1
ATOM 1626 C CA . MET B 1 78 ? -0.663 -12.867 -6.312 1 97.94 78 MET B CA 1
ATOM 1627 C C . MET B 1 78 ? -2.051 -12.469 -5.82 1 97.94 78 MET B C 1
ATOM 1629 O O . MET B 1 78 ? -2.201 -11.453 -5.133 1 97.94 78 MET B O 1
ATOM 1633 N N . LEU B 1 79 ? -3.035 -13.266 -6.141 1 98.38 79 LEU B N 1
ATOM 1634 C CA . LEU B 1 79 ? -4.406 -12.977 -5.727 1 98.38 79 LEU B CA 1
ATOM 1635 C C . LEU B 1 79 ? -4.547 -13.086 -4.211 1 98.38 79 LEU B C 1
ATOM 1637 O O . LEU B 1 79 ? -5.184 -12.234 -3.584 1 98.38 79 LEU B O 1
ATOM 1641 N N . ILE B 1 80 ? -3.967 -14.062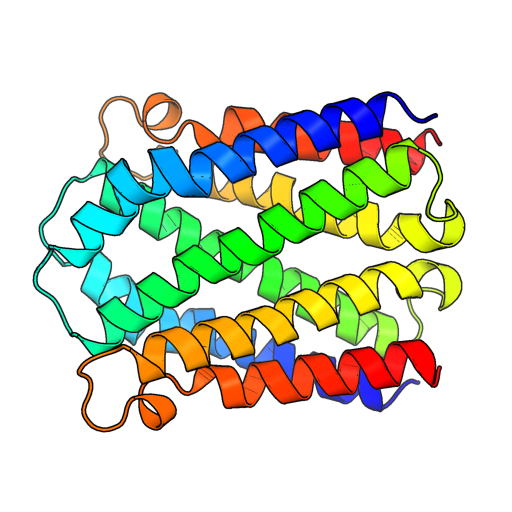 -3.609 1 98.06 80 ILE B N 1
ATOM 1642 C CA . ILE B 1 80 ? -4.02 -14.211 -2.158 1 98.06 80 ILE B CA 1
ATOM 1643 C C . ILE B 1 80 ? -3.314 -13.031 -1.497 1 98.06 80 ILE B C 1
ATOM 1645 O O . ILE B 1 80 ? -3.797 -12.492 -0.496 1 98.06 80 ILE B O 1
ATOM 1649 N N . PHE B 1 81 ? -2.199 -12.602 -2.014 1 98.75 81 PHE B N 1
ATOM 1650 C CA . PHE B 1 81 ? -1.463 -11.445 -1.52 1 98.75 81 PHE B CA 1
ATOM 1651 C C . PHE B 1 81 ? -2.33 -10.188 -1.558 1 98.75 81 PHE B C 1
ATOM 1653 O O . PHE B 1 81 ? -2.379 -9.43 -0.586 1 98.75 81 PHE B O 1
ATOM 1660 N N . ILE B 1 82 ? -2.992 -9.984 -2.662 1 98.94 82 ILE B N 1
ATOM 1661 C CA . ILE B 1 82 ? -3.867 -8.828 -2.828 1 98.94 82 ILE B CA 1
ATOM 1662 C C . ILE B 1 82 ? -5.023 -8.914 -1.836 1 98.94 82 ILE B C 1
ATOM 1664 O O . ILE B 1 82 ? -5.352 -7.926 -1.171 1 98.94 82 ILE B O 1
ATOM 1668 N N . ALA B 1 83 ? -5.637 -10.078 -1.688 1 98.94 83 ALA B N 1
ATOM 1669 C CA . ALA B 1 83 ? -6.75 -10.273 -0.764 1 98.94 83 ALA B CA 1
ATOM 1670 C C . ALA B 1 83 ? -6.328 -9.977 0.673 1 98.94 83 ALA B C 1
ATOM 1672 O O . ALA B 1 83 ? -7.047 -9.297 1.41 1 98.94 83 ALA B O 1
ATOM 1673 N N . LEU B 1 84 ? -5.176 -10.477 1.025 1 98.88 84 LEU B N 1
ATOM 1674 C CA . LEU B 1 84 ? -4.688 -10.266 2.383 1 98.88 84 LEU B CA 1
ATOM 1675 C C . LEU B 1 84 ? -4.422 -8.789 2.645 1 98.88 84 LEU B C 1
ATOM 1677 O O . LEU B 1 84 ? -4.719 -8.281 3.73 1 98.88 84 LEU B O 1
ATOM 1681 N N . ASN B 1 85 ? -3.82 -8.117 1.704 1 98.94 85 ASN B N 1
ATOM 1682 C CA . ASN B 1 85 ? -3.604 -6.68 1.874 1 98.94 85 ASN B CA 1
ATOM 1683 C C . ASN B 1 85 ? -4.914 -5.941 2.111 1 98.94 85 ASN B C 1
ATOM 1685 O O . ASN B 1 85 ? -5.07 -5.25 3.121 1 98.94 85 ASN B O 1
ATOM 1689 N N . PHE B 1 86 ? -5.902 -6.148 1.261 1 98.94 86 PHE B N 1
ATOM 1690 C CA . PHE B 1 86 ? -7.176 -5.453 1.409 1 98.94 86 PHE B CA 1
ATOM 1691 C C . PHE B 1 86 ? -7.852 -5.836 2.719 1 98.94 86 PHE B C 1
ATOM 1693 O O . PHE B 1 86 ? -8.469 -4.996 3.375 1 98.94 86 PHE B O 1
ATOM 1700 N N . GLY B 1 87 ? -7.824 -7.145 3.055 1 98.88 87 GLY B N 1
ATOM 1701 C CA . GLY B 1 87 ? -8.383 -7.555 4.332 1 98.88 87 GLY B CA 1
ATOM 1702 C C . GLY B 1 87 ? -7.746 -6.855 5.516 1 98.88 87 GLY B C 1
ATOM 1703 O O . GLY B 1 87 ? -8.445 -6.379 6.414 1 98.88 87 GLY B O 1
ATOM 1704 N N . LEU B 1 88 ? -6.453 -6.766 5.52 1 98.81 88 LEU B N 1
ATOM 1705 C CA . LEU B 1 88 ? -5.734 -6.137 6.621 1 98.81 88 LEU B CA 1
ATOM 1706 C C . LEU B 1 88 ? -5.898 -4.621 6.586 1 98.81 88 LEU B C 1
ATOM 1708 O O . LEU B 1 88 ? -5.879 -3.967 7.629 1 98.81 88 LEU B O 1
ATOM 1712 N N . PHE B 1 89 ? -6.039 -4.02 5.387 1 98.81 89 PHE B N 1
ATOM 1713 C CA . PHE B 1 89 ? -6.426 -2.615 5.309 1 98.81 89 PHE B CA 1
ATOM 1714 C C . PHE B 1 89 ? -7.707 -2.361 6.094 1 98.81 89 PHE B C 1
ATOM 1716 O O . PHE B 1 89 ? -7.773 -1.431 6.898 1 98.81 89 PHE B O 1
ATOM 1723 N N . ALA B 1 90 ? -8.742 -3.238 5.836 1 98.62 90 ALA B N 1
ATOM 1724 C CA . ALA B 1 90 ? -10.031 -3.086 6.5 1 98.62 90 ALA B CA 1
ATOM 1725 C C . ALA B 1 90 ? -9.891 -3.229 8.016 1 98.62 90 ALA B C 1
ATOM 1727 O O . ALA B 1 90 ? -10.461 -2.445 8.773 1 98.62 90 ALA B O 1
ATOM 1728 N N . ILE B 1 91 ? -9.117 -4.195 8.43 1 98 91 ILE B N 1
ATOM 1729 C CA . ILE B 1 91 ? -8.938 -4.449 9.859 1 98 91 ILE B CA 1
ATOM 1730 C C . ILE B 1 91 ? -8.289 -3.238 10.523 1 98 91 ILE B C 1
ATOM 1732 O O . ILE B 1 91 ? -8.766 -2.758 11.555 1 98 91 ILE B O 1
ATOM 1736 N N . TRP B 1 92 ? -7.207 -2.699 9.945 1 96.88 92 TRP B N 1
ATOM 1737 C CA . TRP B 1 92 ? -6.52 -1.55 10.531 1 96.88 92 TRP B CA 1
ATOM 1738 C C . TRP B 1 92 ? -7.41 -0.31 10.492 1 96.88 92 TRP B C 1
ATOM 1740 O O . TRP B 1 92 ? -7.387 0.503 11.422 1 96.88 92 TRP B O 1
ATOM 1750 N N . GLN B 1 93 ? -8.141 -0.179 9.422 1 97.06 93 GLN B N 1
ATOM 1751 C CA . GLN B 1 93 ? -9.062 0.946 9.328 1 97.06 93 GLN B CA 1
ATOM 1752 C C . GLN B 1 93 ? -10.102 0.903 10.445 1 97.06 93 GLN B C 1
ATOM 1754 O O . GLN B 1 93 ? -10.391 1.926 11.07 1 97.06 93 GLN B O 1
ATOM 1759 N N . LEU B 1 94 ? -10.672 -0.211 10.703 1 96.38 94 LEU B N 1
ATOM 1760 C CA . LEU B 1 94 ? -11.664 -0.382 11.758 1 96.38 94 LEU B CA 1
ATOM 1761 C C . LEU B 1 94 ? -11.031 -0.182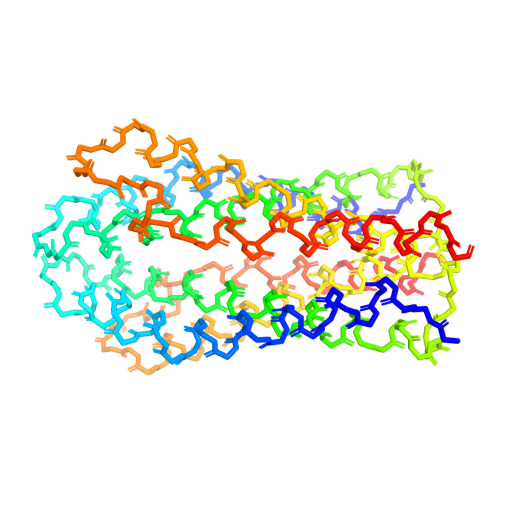 13.133 1 96.38 94 LEU B C 1
ATOM 1763 O O . LEU B 1 94 ? -11.633 0.426 14.016 1 96.38 94 LEU B O 1
ATOM 1767 N N . TYR B 1 95 ? -9.844 -0.695 13.281 1 97.12 95 TYR B N 1
ATOM 1768 C CA . TYR B 1 95 ? -9.133 -0.525 14.547 1 97.12 95 TYR B CA 1
ATOM 1769 C C . TYR B 1 95 ? -8.891 0.95 14.844 1 97.12 95 TYR B C 1
ATOM 1771 O O . TYR B 1 95 ? -9.188 1.425 15.945 1 97.12 95 TYR B O 1
ATOM 1779 N N . ILE B 1 96 ? -8.406 1.732 13.859 1 95.94 96 ILE B N 1
ATOM 1780 C CA . ILE B 1 96 ? -8.141 3.156 14.031 1 95.94 96 ILE B CA 1
ATOM 1781 C C . ILE B 1 96 ? -9.445 3.904 14.266 1 95.94 96 ILE B C 1
ATOM 1783 O O . ILE B 1 96 ? -9.508 4.816 15.094 1 95.94 96 ILE B O 1
ATOM 1787 N N . GLY B 1 97 ? -10.477 3.537 13.547 1 94.19 97 GLY B N 1
ATOM 1788 C CA . GLY B 1 97 ? -11.781 4.125 13.789 1 94.19 97 GLY B CA 1
ATOM 1789 C C . GLY B 1 97 ? -12.266 3.924 15.211 1 94.19 97 GLY B C 1
ATOM 1790 O O . GLY B 1 97 ? -12.734 4.867 15.859 1 94.19 97 GLY B O 1
ATOM 1791 N N . PHE B 1 98 ? -12.133 2.738 15.648 1 92.44 98 PHE B N 1
ATOM 1792 C CA . PHE B 1 98 ? -12.57 2.389 17 1 92.44 98 PHE B CA 1
ATOM 1793 C C . PHE B 1 98 ? -11.797 3.186 18.047 1 92.44 98 PHE B C 1
ATOM 1795 O O . PHE B 1 98 ? -12.359 3.58 19.062 1 92.44 98 PHE B O 1
ATOM 1802 N N . MET B 1 99 ? -10.547 3.449 17.828 1 93.38 99 MET B N 1
ATOM 1803 C CA . MET B 1 99 ? -9.688 4.113 18.797 1 93.38 99 MET B CA 1
ATOM 1804 C C . MET B 1 99 ? -9.758 5.629 18.641 1 93.38 99 MET B C 1
ATOM 1806 O O . MET B 1 99 ? -9.227 6.367 19.469 1 93.38 99 MET B O 1
ATOM 1810 N N . SER B 1 100 ? -10.375 6.047 17.562 1 91.69 100 SER B N 1
ATOM 1811 C CA . SER B 1 100 ? -10.422 7.48 17.297 1 91.69 100 SER B CA 1
ATOM 1812 C C . SER B 1 100 ? -11.531 8.148 18.109 1 91.69 100 SER B C 1
ATOM 1814 O O . SER B 1 100 ? -12.43 7.48 18.609 1 91.69 100 SER B O 1
ATOM 1816 N N . SER B 1 101 ? -11.477 9.445 18.328 1 91.56 101 SER B N 1
ATOM 1817 C CA . SER B 1 101 ? -12.484 10.219 19.031 1 91.56 101 SER B CA 1
ATOM 1818 C C . SER B 1 101 ? -13.555 10.758 18.094 1 91.56 101 SER B C 1
ATOM 1820 O O . SER B 1 101 ? -14.344 11.625 18.453 1 91.56 101 SER B O 1
ATOM 1822 N N . LEU B 1 102 ? -13.547 10.25 16.984 1 93.75 102 LEU B N 1
ATOM 1823 C CA . LEU B 1 102 ? -14.516 10.711 15.992 1 93.75 102 LEU B CA 1
ATOM 1824 C C . LEU B 1 102 ? -15.93 10.297 16.391 1 93.75 102 LEU B C 1
ATOM 1826 O O . LEU B 1 102 ? -16.125 9.227 16.969 1 93.75 102 LEU B O 1
ATOM 1830 N N . GLU B 1 103 ? -16.969 10.961 16.188 1 89.88 103 GLU B N 1
ATOM 1831 C CA . GLU B 1 103 ? -18.359 10.711 16.547 1 89.88 103 GLU B CA 1
ATOM 1832 C C . GLU B 1 103 ? -18.891 9.461 15.852 1 89.88 103 GLU B C 1
ATOM 1834 O O . GLU B 1 103 ? -19.547 8.617 16.484 1 89.88 103 GLU B O 1
ATOM 1839 N N . ALA B 1 104 ? -18.828 9.281 14.648 1 93.06 104 ALA B N 1
ATOM 1840 C CA . ALA B 1 104 ? -19.219 8.133 13.844 1 93.06 104 ALA B CA 1
ATOM 1841 C C . ALA B 1 104 ? -18.047 7.602 13.031 1 93.06 104 ALA B C 1
ATOM 1843 O O . ALA B 1 104 ? -18.062 7.641 11.797 1 93.06 104 ALA B O 1
ATOM 1844 N N . PRO B 1 105 ? -17.203 6.984 13.75 1 90.94 105 PRO B N 1
ATOM 1845 C CA . PRO B 1 105 ? -15.93 6.684 13.102 1 90.94 105 PRO B CA 1
ATOM 1846 C C . PRO B 1 105 ? -16.078 5.691 11.953 1 90.94 105 PRO B C 1
ATOM 1848 O O . PRO B 1 105 ? -15.391 5.82 10.93 1 90.94 105 PRO B O 1
ATOM 1851 N N . PHE B 1 106 ? -17 4.703 12.07 1 89.69 106 PHE B N 1
ATOM 1852 C CA . PHE B 1 106 ? -17.125 3.67 11.047 1 89.69 106 PHE B CA 1
ATOM 1853 C C . PHE B 1 106 ? -17.797 4.223 9.797 1 89.69 106 PHE B C 1
ATOM 1855 O O . PHE B 1 106 ? -17.547 3.74 8.688 1 89.69 106 PHE B O 1
ATOM 1862 N N . LYS B 1 107 ? -18.578 5.281 10 1 93.19 107 LYS B N 1
ATOM 1863 C CA . LYS B 1 107 ? -19.156 5.969 8.852 1 93.19 107 LYS B CA 1
ATOM 1864 C C . LYS B 1 107 ? -18.172 6.945 8.234 1 93.19 107 LYS B C 1
ATOM 1866 O O . LYS B 1 107 ? -18.125 7.109 7.012 1 93.19 107 LYS B O 1
ATOM 1871 N N . SER B 1 108 ? -17.391 7.613 9.078 1 92.94 108 SER B N 1
ATOM 1872 C CA . SER B 1 108 ? -16.422 8.602 8.617 1 92.94 108 SER B CA 1
ATOM 1873 C C . SER B 1 108 ? -15.258 7.941 7.906 1 92.94 108 SER B C 1
ATOM 1875 O O . SER B 1 108 ? -14.75 8.469 6.914 1 92.94 108 SER B O 1
ATOM 1877 N N . LEU B 1 109 ? -14.836 6.828 8.414 1 95.75 109 LEU B N 1
ATOM 1878 C CA . LEU B 1 109 ? -13.797 6.023 7.793 1 95.75 109 LEU B CA 1
ATOM 1879 C C . LEU B 1 109 ? -14.398 4.871 6.996 1 95.75 109 LEU B C 1
ATOM 1881 O O . LEU B 1 109 ? -14.188 3.705 7.332 1 95.75 109 LEU B O 1
ATOM 1885 N N . PHE B 1 110 ? -15.07 5.047 5.914 1 95.31 110 PHE B N 1
ATOM 1886 C CA . PHE B 1 110 ? -16 4.145 5.25 1 95.31 110 PHE B CA 1
ATOM 1887 C C . PHE B 1 110 ? -15.273 3.211 4.297 1 95.31 110 PHE B C 1
ATOM 1889 O O . PHE B 1 110 ? -15.883 2.33 3.688 1 95.31 110 PHE B O 1
ATOM 1896 N N . GLN B 1 111 ? -13.992 3.381 4.148 1 97.62 111 GLN B N 1
ATOM 1897 C CA . GLN B 1 111 ? -13.25 2.66 3.119 1 97.62 111 GLN B CA 1
ATOM 1898 C C . GLN B 1 111 ? -13.297 1.154 3.359 1 97.62 111 GLN B C 1
ATOM 1900 O O . GLN B 1 111 ? -13.219 0.367 2.414 1 97.62 111 GLN B O 1
ATOM 1905 N N . TRP B 1 112 ? -13.477 0.718 4.609 1 97.69 112 TRP B N 1
ATOM 1906 C CA . TRP B 1 112 ? -13.547 -0.704 4.93 1 97.69 112 TRP B CA 1
ATOM 1907 C C . TRP B 1 112 ? -14.719 -1.365 4.199 1 97.69 112 TRP B C 1
ATOM 1909 O O . TRP B 1 112 ? -14.672 -2.559 3.898 1 97.69 112 TRP B O 1
ATOM 1919 N N . VAL B 1 113 ? -15.758 -0.669 3.857 1 98.19 113 VAL B N 1
ATOM 1920 C CA . VAL B 1 113 ? -16.922 -1.177 3.152 1 98.19 113 VAL B CA 1
ATOM 1921 C C . VAL B 1 113 ? -16.516 -1.688 1.772 1 98.19 113 VAL B C 1
ATOM 1923 O O . VAL B 1 113 ? -17.141 -2.615 1.241 1 98.19 113 VAL B O 1
ATOM 1926 N N . PHE B 1 114 ? -15.484 -1.125 1.159 1 98.75 114 PHE B N 1
ATOM 1927 C CA . PHE B 1 114 ? -14.984 -1.536 -0.146 1 98.75 114 PHE B CA 1
ATOM 1928 C C . PHE B 1 114 ? -13.883 -2.582 0.002 1 98.75 114 PHE B C 1
ATOM 1930 O O . PHE B 1 114 ? -13.828 -3.549 -0.762 1 98.75 114 PHE B O 1
ATOM 1937 N N . PHE B 1 115 ? -13.039 -2.408 1.018 1 98.88 115 PHE B N 1
ATOM 1938 C CA . PHE B 1 115 ? -11.891 -3.289 1.195 1 98.88 115 PHE B CA 1
ATOM 1939 C C . PHE B 1 115 ? -12.336 -4.711 1.502 1 98.88 115 PHE B C 1
ATOM 1941 O O . PHE B 1 115 ? -11.773 -5.672 0.977 1 98.88 115 PHE B O 1
ATOM 1948 N N . VAL B 1 116 ? -13.375 -4.852 2.326 1 98.81 116 VAL B N 1
ATOM 1949 C CA . VAL B 1 116 ? -13.805 -6.168 2.775 1 98.81 116 VAL B CA 1
ATOM 1950 C C . VAL B 1 116 ? -14.336 -6.973 1.589 1 98.81 116 VAL B C 1
ATOM 1952 O O . VAL B 1 116 ? -13.883 -8.094 1.344 1 98.81 116 VAL B O 1
ATOM 1955 N N . PRO B 1 117 ? -15.281 -6.434 0.816 1 98.88 117 PRO B N 1
ATOM 1956 C CA . PRO B 1 117 ? -15.734 -7.238 -0.319 1 98.88 117 PRO B CA 1
ATOM 1957 C C . PRO B 1 117 ? -14.617 -7.527 -1.322 1 98.88 117 PRO B C 1
ATOM 1959 O O . PRO B 1 117 ? -14.586 -8.609 -1.918 1 98.88 117 PRO B O 1
ATOM 1962 N N . ILE B 1 118 ? -13.711 -6.578 -1.642 1 98.94 118 ILE B N 1
ATOM 1963 C CA . ILE B 1 118 ? -12.594 -6.855 -2.539 1 98.94 118 ILE B CA 1
ATOM 1964 C C . ILE B 1 118 ? -11.805 -8.055 -2.021 1 98.94 118 ILE B C 1
ATOM 1966 O O . ILE B 1 118 ? -11.492 -8.977 -2.781 1 98.94 118 ILE B O 1
ATOM 1970 N N . ALA B 1 119 ? -11.492 -8.031 -0.709 1 98.94 119 ALA B N 1
ATOM 1971 C CA . ALA B 1 119 ? -10.703 -9.102 -0.106 1 98.94 119 ALA B CA 1
ATOM 1972 C C . ALA B 1 119 ? -11.422 -10.445 -0.221 1 98.94 119 ALA B C 1
ATOM 1974 O O . ALA B 1 119 ? -10.844 -11.438 -0.672 1 98.94 119 ALA B O 1
ATOM 1975 N N . LEU B 1 120 ? -12.648 -10.492 0.153 1 98.88 120 LEU B N 1
ATOM 1976 C CA . LEU B 1 120 ? -13.414 -11.734 0.196 1 98.88 120 LEU B CA 1
ATOM 1977 C C . LEU B 1 120 ? -13.656 -12.273 -1.21 1 98.88 120 LEU B C 1
ATOM 1979 O O . LEU B 1 120 ? -13.516 -13.469 -1.452 1 98.88 120 LEU B O 1
ATOM 1983 N N . LEU B 1 121 ? -14.039 -11.43 -2.148 1 98.94 121 LEU B N 1
ATOM 1984 C CA . LEU B 1 121 ? -14.289 -11.852 -3.521 1 98.94 121 LEU B CA 1
ATOM 1985 C C . LEU B 1 121 ? -13 -12.312 -4.195 1 98.94 121 LEU B C 1
ATOM 1987 O O . LEU B 1 121 ? -13.008 -13.273 -4.969 1 98.94 121 LEU B O 1
ATOM 1991 N N . THR B 1 122 ? -11.914 -11.555 -3.959 1 98.81 122 THR B N 1
ATOM 1992 C CA . THR B 1 122 ? -10.625 -11.961 -4.508 1 98.81 122 THR B CA 1
ATOM 1993 C C . THR B 1 122 ? -10.219 -13.328 -3.977 1 98.81 122 THR B C 1
ATOM 1995 O O . THR B 1 122 ? -9.781 -14.195 -4.742 1 98.81 122 THR B O 1
ATOM 1998 N N . PHE B 1 123 ? -10.367 -13.508 -2.674 1 98.56 123 PHE B N 1
ATOM 1999 C CA . PHE B 1 123 ? -10.07 -14.797 -2.059 1 98.56 123 PHE B CA 1
ATOM 2000 C C . PHE B 1 123 ? -10.922 -15.906 -2.666 1 98.56 123 PHE B C 1
ATOM 2002 O O . PHE B 1 123 ? -10.414 -16.953 -3.039 1 98.56 123 PHE B O 1
ATOM 2009 N N . ALA B 1 124 ? -12.195 -15.68 -2.785 1 98.38 124 ALA B N 1
ATOM 2010 C CA . ALA B 1 124 ? -13.117 -16.656 -3.373 1 98.38 124 ALA B CA 1
ATOM 2011 C C . ALA B 1 124 ? -12.75 -16.953 -4.824 1 98.38 124 ALA B C 1
ATOM 2013 O O . ALA B 1 124 ? -12.758 -18.109 -5.246 1 98.38 124 ALA B O 1
ATOM 2014 N N . GLY B 1 125 ? -12.43 -15.906 -5.613 1 97.81 125 GLY B N 1
ATOM 2015 C CA . GLY B 1 125 ? -12.023 -16.094 -6.996 1 97.81 125 GLY B CA 1
ATOM 2016 C C . GLY B 1 125 ? -10.75 -16.906 -7.137 1 97.81 125 GLY B C 1
ATOM 2017 O O . GLY B 1 125 ? -10.594 -17.672 -8.094 1 97.81 125 GLY B O 1
ATOM 2018 N N . ALA B 1 126 ? -9.844 -16.766 -6.207 1 96.69 126 ALA B N 1
ATOM 2019 C CA . ALA B 1 126 ? -8.578 -17.484 -6.23 1 96.69 126 ALA B CA 1
ATOM 2020 C C . ALA B 1 126 ? -8.797 -18.969 -5.926 1 96.69 126 ALA B C 1
ATOM 2022 O O . ALA B 1 126 ? -8.18 -19.828 -6.551 1 96.69 126 ALA B O 1
ATOM 2023 N N . ILE B 1 127 ? -9.688 -19.281 -4.977 1 95.5 127 ILE B N 1
ATOM 2024 C CA . ILE B 1 127 ? -9.75 -20.656 -4.492 1 95.5 127 ILE B CA 1
ATOM 2025 C C . ILE B 1 127 ? -10.844 -21.406 -5.242 1 95.5 127 ILE B C 1
ATOM 2027 O O . ILE B 1 127 ? -10.836 -22.641 -5.281 1 95.5 127 ILE B O 1
ATOM 2031 N N . LEU B 1 128 ? -11.828 -20.703 -5.742 1 90.81 128 LEU B N 1
ATOM 2032 C CA . LEU B 1 128 ? -12.93 -21.359 -6.434 1 90.81 128 LEU B CA 1
ATOM 2033 C C . LEU B 1 128 ? -12.703 -21.375 -7.941 1 90.81 128 LEU B C 1
ATOM 2035 O O . LEU B 1 128 ? -13.578 -21.797 -8.703 1 90.81 128 LEU B O 1
ATOM 2039 N N . SER B 1 129 ? -11.57 -20.875 -8.531 1 79.56 129 SER B N 1
ATOM 2040 C CA . SER B 1 129 ? -11.266 -20.875 -9.961 1 79.56 129 SER B CA 1
ATOM 2041 C C . SER B 1 129 ? -10.898 -22.281 -10.438 1 79.56 129 SER B C 1
ATOM 2043 O O . SER B 1 129 ? -10.398 -23.094 -9.664 1 79.56 129 SER B O 1
#

Foldseek 3Di:
DQVLLQVLLVLLVVLLVCLVPVVCVPPLVVLLPDDDDPVVNVVVVVVSCVVSVLSVVSSVLSNCVRVPVDPLVRCLVVLLVNLVVLVVVLVVQVVCLVVDPDPRSCVVSVSSVSSNSSNVSSNCSNVVD/DQVLLQVLLVLLVVLLVCLVPVVCVPPLVVLLPDDDDPVVNVVVVVVSCVVSVLSVVSSVLSNCVRVPVDPLVRCLVVLLVNLVVLVVVLVVQVVCLVVDPDPRSCVVSVSSVSSNSSNVSSNCSNVVD

Organism: Shewanella halifaxensis (strain HAW-EB4) (NCBI:txid458817)

Secondary structure (DSSP, 8-state):
--HHHHHHHHHHHHHHHHIIIIIIIIIIHHHHHS-S-HHHHHHHHHHHHHHHHHHHHHHHHHHHHHTT-S-HHHHHHHHHHHHHHHHHHHHHHHHHHHHS--SSHHHHTTTHHHHHHHHHHHHHHHH--/--HHHHHHHHHHHHHHHHIIIIIIIIIIHHHHHS-S-HHHHHHHHHHHHHHHHHHHHHHHHHHHHHTT-S-HHHHHHHHHHHHHHHHHHHHHHHHHHHHS--SSHHHHTTTHHHHHHHHHHHHHHHH--

Sequence (258 aa):
MNVYLLLAGIIAAFTCVGHFTYGRKHFLWPMQAADFDPVAKAIMHCVFHYVSVFLVLSSLVLLACSFEAISQMQSFGMLIFIALNFGLFAIWQLYIGFMSSLEAPFKSLFQWVFFVPIALLTFAGAILSMNVYLLLAGIIAAFTCVGHFTYGRKHFLWPMQAADFDPVAKAIMHCVFHYVSVFLVLSSLVLLACSFEAISQMQSFGMLIFIALNFGLFAIWQLYIGFMSSLEAPFKSLFQWVFFVPIALLTFAGAILS

Solvent-accessible surface area (backbone atoms only — not comparable to full-atom values): 12549 Å² total; per-residue (Å²): 120,41,65,42,18,36,52,20,13,51,52,34,42,51,52,37,53,40,46,72,45,56,38,35,64,62,28,48,46,50,56,71,70,34,76,59,60,65,66,26,53,53,49,52,53,39,47,56,47,43,53,47,48,50,34,52,52,49,18,52,49,30,41,38,43,11,66,60,73,46,56,66,62,33,36,38,43,28,36,48,52,52,16,50,45,30,39,49,38,22,51,51,40,52,51,50,29,69,74,42,90,55,91,52,26,67,70,73,56,44,63,37,72,56,25,41,52,30,12,54,27,25,41,48,33,51,73,72,102,119,39,65,40,17,37,53,20,12,51,52,34,43,51,50,38,52,39,44,71,45,57,40,34,64,62,27,48,46,49,57,70,69,35,75,60,62,66,68,27,54,51,50,53,54,40,46,55,47,42,53,47,49,49,35,50,53,50,18,51,48,29,41,39,43,12,67,59,73,45,56,66,63,34,36,36,41,28,35,48,52,52,16,50,44,29,39,50,39,23,51,50,41,50,52,50,30,70,73,43,87,57,90,52,25,69,68,73,56,45,64,36,73,55,25,42,53,31,13,54,26,26,41,46,32,53,72,72,102

Radius of gyration: 17.92 Å; Cα contacts (8 Å, |Δi|>4): 392; chains: 2; bounding box: 39×46×38 Å

pLDDT: mean 97.02, std 3.16, range [79.19, 98.94]